Protein AF-A0A1E4IHH5-F1 (afdb_monomer)

Solvent-accessible surface area (backbone atoms only — not comparable to full-atom values): 18950 Å² total; per-residue (Å²): 140,85,86,65,84,40,67,29,47,71,56,69,64,49,59,85,92,64,90,77,89,79,63,45,37,35,35,41,29,73,60,53,73,78,42,69,63,60,71,74,66,74,51,97,53,49,28,43,25,36,72,50,89,48,73,66,53,45,53,50,50,52,55,44,38,75,74,70,48,48,57,23,42,49,64,49,95,93,45,60,70,53,69,78,42,44,86,80,35,70,27,36,30,39,46,64,89,54,80,86,73,97,57,92,30,41,40,32,32,36,67,64,62,77,74,67,55,76,82,54,66,91,80,43,32,33,34,68,60,79,80,72,92,63,76,70,76,81,73,54,67,68,57,58,47,51,28,51,53,41,34,31,42,27,75,75,53,53,56,68,56,50,43,49,51,37,66,77,39,58,74,43,30,66,51,43,33,36,37,32,57,23,75,57,36,65,54,97,60,82,58,92,41,40,58,54,33,36,63,74,51,34,60,72,48,30,17,52,44,39,35,41,40,28,47,21,45,80,75,44,46,74,69,26,36,50,43,28,32,50,12,40,17,33,11,45,21,37,26,50,58,39,49,76,82,46,58,69,67,62,12,49,53,33,19,53,45,24,44,49,62,38,45,37,69,71,65,74,39,60,52,72,60,48,31,66,71,53,64,52,56,69,71,52,43,38,25,66,64,67,38,98,41,76,62,20,49,50,51,52,49,50,48,23,43,55,69,46,36,48,71,57,45,51,55,48,21,72,75,66,79,43,57,60,68,59,53,53,52,42,42,49,56,17,39,60,50,17,51,45,39,47,79,39,47,111

Sequence (346 aa):
MDEDMLLTGLFSLVQDGLTGSLPLMVQISAEILFSDVLHEIRHPALVWRVNVDDTQQLARVLALQDEGMRFCPALNPGNAVVLDSLQAWQFLACRADCAAPPTGARLIVEGVAGTARQQWPAGTWFKSGALPDDTLPGRDAQDATMQVDLLAIALGHSVETLISFVRLNPKLGPRLLAIANSQAGGLSRPAESAAHALVMLGPQRAGRVAALLALAGTHPTETTRQHAVSALTRALFMGKITRLGAPAENAAAAFEIGLLSVAPHALNLPVDALTRRLGLPPAMARALSAEPSPEGAMLRLAHACETNNADALTVYANATDIPLHQISVAYLDALIAASALDAALI

Structure (mmCIF, N/CA/C/O backbone):
data_AF-A0A1E4IHH5-F1
#
_entry.id   AF-A0A1E4IHH5-F1
#
loop_
_atom_site.group_PDB
_atom_site.id
_atom_site.type_symbol
_atom_site.label_atom_id
_atom_site.label_alt_id
_atom_site.label_comp_id
_atom_site.label_asym_id
_atom_site.label_entity_id
_atom_site.label_seq_id
_atom_site.pdbx_PDB_ins_code
_atom_site.Cartn_x
_atom_site.Cartn_y
_atom_site.Cartn_z
_atom_site.occupancy
_atom_site.B_iso_or_equiv
_atom_site.auth_seq_id
_atom_site.auth_comp_id
_atom_site.auth_asym_id
_atom_site.auth_atom_id
_atom_site.pdbx_PDB_model_num
ATOM 1 N N . MET A 1 1 ? 3.828 -12.709 -29.693 1.00 26.05 1 MET A N 1
ATOM 2 C CA . MET A 1 1 ? 2.926 -11.649 -30.174 1.00 26.05 1 MET A CA 1
ATOM 3 C C . MET A 1 1 ? 1.848 -11.393 -29.123 1.00 26.05 1 MET A C 1
ATOM 5 O O . MET A 1 1 ? 0.740 -11.902 -29.268 1.00 26.05 1 MET A O 1
ATOM 9 N N . ASP A 1 2 ? 2.152 -10.692 -28.028 1.00 29.59 2 ASP A N 1
ATOM 10 C CA . ASP A 1 2 ? 3.446 -10.068 -27.665 1.00 29.59 2 ASP A CA 1
ATOM 11 C C . ASP A 1 2 ? 3.767 -10.177 -26.165 1.00 29.59 2 ASP A C 1
ATOM 13 O O . ASP A 1 2 ? 2.871 -10.346 -25.336 1.00 29.59 2 ASP A O 1
ATOM 17 N N . GLU A 1 3 ? 5.070 -10.079 -25.869 1.00 32.56 3 GLU A N 1
ATOM 18 C CA . GLU A 1 3 ? 5.737 -10.321 -24.584 1.00 32.56 3 GLU A CA 1
ATOM 19 C C . GLU A 1 3 ? 6.814 -9.219 -24.360 1.00 32.56 3 GLU A C 1
ATOM 21 O O . GLU A 1 3 ? 7.702 -9.073 -25.197 1.00 32.56 3 GLU A O 1
ATOM 26 N N . ASP A 1 4 ? 6.851 -8.438 -23.271 1.00 39.56 4 ASP A N 1
ATOM 27 C CA . ASP A 1 4 ? 6.142 -8.579 -21.996 1.00 39.56 4 ASP A CA 1
ATOM 28 C C . ASP A 1 4 ? 5.974 -7.245 -21.203 1.00 39.56 4 ASP A C 1
ATOM 30 O O . ASP A 1 4 ? 6.933 -6.479 -21.008 1.00 39.56 4 ASP A O 1
ATOM 34 N N . MET A 1 5 ? 4.771 -6.977 -20.660 1.00 35.81 5 MET A N 1
ATOM 35 C CA . MET A 1 5 ? 4.458 -5.732 -19.925 1.00 35.81 5 MET A CA 1
ATOM 36 C C . MET A 1 5 ? 4.872 -5.804 -18.447 1.00 35.81 5 MET A C 1
ATOM 38 O O . MET A 1 5 ? 4.116 -6.288 -17.602 1.00 35.81 5 MET A O 1
ATOM 42 N N . LEU A 1 6 ? 6.035 -5.233 -18.105 1.00 40.38 6 LEU A N 1
ATOM 43 C CA . LEU A 1 6 ? 6.593 -5.303 -16.749 1.00 40.38 6 LEU A CA 1
ATOM 44 C C . LEU A 1 6 ? 6.770 -3.928 -16.093 1.00 40.38 6 LEU A C 1
ATOM 46 O O . LEU A 1 6 ? 7.685 -3.184 -16.447 1.00 40.38 6 LEU A O 1
ATOM 50 N N . LEU A 1 7 ? 5.953 -3.629 -15.077 1.00 40.62 7 LEU A N 1
ATOM 51 C CA . LEU A 1 7 ? 6.248 -2.628 -14.041 1.00 40.62 7 LEU A CA 1
ATOM 52 C C . LEU A 1 7 ? 6.496 -3.374 -12.725 1.00 40.62 7 LEU A C 1
ATOM 54 O O . LEU A 1 7 ? 5.572 -3.652 -11.965 1.00 40.62 7 LEU A O 1
ATOM 58 N N . THR A 1 8 ? 7.759 -3.721 -12.480 1.00 43.50 8 THR A N 1
ATOM 59 C CA . THR A 1 8 ? 8.182 -4.514 -11.315 1.00 43.50 8 THR A CA 1
ATOM 60 C C . THR A 1 8 ? 8.270 -3.674 -10.035 1.00 43.50 8 THR A C 1
ATOM 62 O O . THR A 1 8 ? 8.490 -2.461 -10.070 1.00 43.50 8 THR A O 1
ATOM 65 N N . GLY A 1 9 ? 8.114 -4.342 -8.888 1.00 42.31 9 GLY A N 1
ATOM 66 C CA . GLY A 1 9 ? 7.995 -3.710 -7.574 1.00 42.31 9 GLY A CA 1
ATOM 67 C C . GLY A 1 9 ? 9.162 -2.815 -7.133 1.00 42.31 9 GLY A C 1
ATOM 68 O O . GLY A 1 9 ? 10.296 -2.922 -7.600 1.00 42.31 9 GLY A O 1
ATOM 69 N N . LEU A 1 10 ? 8.859 -1.944 -6.164 1.00 37.31 10 LEU A N 1
ATOM 70 C CA . LEU A 1 10 ? 9.852 -1.103 -5.501 1.00 37.31 10 LEU A CA 1
ATOM 71 C C . LEU A 1 10 ? 10.809 -1.910 -4.629 1.00 37.31 10 LEU A C 1
ATOM 73 O O . LEU A 1 10 ? 10.406 -2.804 -3.885 1.00 37.31 10 LEU A O 1
ATOM 77 N N . PHE A 1 11 ? 12.066 -1.478 -4.622 1.00 44.66 11 PHE A N 1
ATOM 78 C CA . PHE A 1 11 ? 13.059 -1.919 -3.651 1.00 44.66 11 PHE A CA 1
ATOM 79 C C . PHE A 1 11 ? 13.200 -0.884 -2.538 1.00 44.66 11 PHE A C 1
ATOM 81 O O . PHE A 1 11 ? 13.514 0.274 -2.815 1.00 44.66 11 PHE A O 1
ATOM 88 N N . SER A 1 12 ? 13.030 -1.312 -1.283 1.00 39.81 12 SER A N 1
ATOM 89 C CA . SER A 1 12 ? 13.571 -0.551 -0.156 1.00 39.81 12 SER A CA 1
ATOM 90 C C . SER A 1 12 ? 15.097 -0.644 -0.201 1.00 39.81 12 SER A C 1
ATOM 92 O O . SER A 1 12 ? 15.670 -1.735 -0.311 1.00 39.81 12 SER A O 1
ATOM 94 N N . LEU A 1 13 ? 15.752 0.512 -0.170 1.00 43.81 13 LEU A N 1
ATOM 95 C CA . LEU A 1 13 ? 17.203 0.634 -0.173 1.00 43.81 13 LEU A CA 1
ATOM 96 C C . LEU A 1 13 ? 17.667 0.978 1.236 1.00 43.81 13 LEU A C 1
ATOM 98 O O . LEU A 1 13 ? 17.149 1.901 1.847 1.00 43.81 13 LEU A O 1
ATOM 102 N N . VAL A 1 14 ? 18.690 0.300 1.742 1.00 48.00 14 VAL A N 1
ATOM 103 C CA . VAL A 1 14 ? 19.300 0.679 3.018 1.00 48.00 14 VAL A CA 1
ATOM 104 C C . VAL A 1 14 ? 20.523 1.551 2.744 1.00 48.00 14 VAL A C 1
ATOM 106 O O . VAL A 1 14 ? 21.407 1.185 1.964 1.00 48.00 14 VAL A O 1
ATOM 109 N N . GLN A 1 15 ? 20.559 2.717 3.389 1.00 52.50 15 GLN A N 1
ATOM 110 C CA . GLN A 1 15 ? 21.707 3.615 3.411 1.00 52.50 15 GLN A CA 1
ATOM 111 C C . GLN A 1 15 ? 22.520 3.358 4.684 1.00 52.50 15 GLN A C 1
ATOM 113 O O . GLN A 1 15 ? 22.031 3.582 5.791 1.00 52.50 15 GLN A O 1
ATOM 118 N N . ASP A 1 16 ? 23.772 2.923 4.541 1.00 42.31 16 ASP A N 1
ATOM 119 C CA . ASP A 1 16 ? 24.675 2.820 5.688 1.00 42.31 16 ASP A CA 1
ATOM 120 C C . ASP A 1 16 ? 25.068 4.243 6.154 1.00 42.31 16 ASP A C 1
ATOM 122 O O . ASP A 1 16 ? 25.744 4.992 5.447 1.00 42.31 16 ASP A O 1
ATOM 126 N N . GLY A 1 17 ? 24.635 4.621 7.362 1.00 39.62 17 GLY A N 1
ATOM 127 C CA . GLY A 1 17 ? 25.213 5.725 8.145 1.00 39.62 17 GLY A CA 1
ATOM 128 C C . GLY A 1 17 ? 24.800 7.169 7.816 1.00 39.62 17 GLY A C 1
ATOM 129 O O . GLY A 1 17 ? 25.420 8.085 8.352 1.00 39.62 17 GLY A O 1
ATOM 130 N N . LEU A 1 18 ? 23.786 7.416 6.979 1.00 33.66 18 LEU A N 1
ATOM 131 C CA . LEU A 1 18 ? 23.348 8.775 6.607 1.00 33.66 18 LEU A CA 1
ATOM 132 C C . LEU A 1 18 ? 21.822 8.875 6.439 1.00 33.66 18 LEU A C 1
ATOM 134 O O . LEU A 1 18 ? 21.165 7.899 6.090 1.00 33.66 18 LEU A O 1
ATOM 138 N N . THR A 1 19 ? 21.267 10.067 6.676 1.00 35.72 19 THR A N 1
ATOM 139 C CA . THR A 1 19 ? 19.826 10.360 6.624 1.00 35.72 19 THR A CA 1
ATOM 140 C C . THR A 1 19 ? 19.406 10.985 5.289 1.00 35.72 19 THR A C 1
ATOM 142 O O . THR A 1 19 ? 19.977 11.983 4.849 1.00 35.72 19 THR A O 1
ATOM 145 N N . GLY A 1 20 ? 18.361 10.446 4.656 1.00 47.19 20 GLY A N 1
ATOM 146 C CA . GLY A 1 20 ? 17.793 11.005 3.429 1.00 47.19 20 GLY A CA 1
ATOM 147 C C . GLY A 1 20 ? 16.505 10.307 2.991 1.00 47.19 20 GLY A C 1
ATOM 148 O O . GLY A 1 20 ? 16.247 9.171 3.374 1.00 47.19 20 GLY A O 1
ATOM 149 N N . SER A 1 21 ? 15.699 10.995 2.177 1.00 55.97 21 SER A N 1
ATOM 150 C CA . SER A 1 21 ? 14.563 10.377 1.481 1.00 55.97 21 SER A CA 1
ATOM 151 C C . SER A 1 21 ? 15.083 9.555 0.301 1.00 55.97 21 SER A C 1
ATOM 153 O O . SER A 1 21 ? 15.816 10.074 -0.548 1.00 55.97 21 SER A O 1
ATOM 155 N N . LEU A 1 22 ? 14.735 8.272 0.267 1.00 61.56 22 LEU A N 1
ATOM 156 C CA . LEU A 1 22 ? 15.184 7.336 -0.758 1.00 61.56 22 LEU A CA 1
ATOM 157 C C . LEU A 1 22 ? 14.302 7.457 -2.011 1.00 61.56 22 LEU A C 1
ATOM 159 O O . LEU A 1 22 ? 13.081 7.578 -1.892 1.00 61.56 22 LEU A O 1
ATOM 163 N N . PRO A 1 23 ? 14.880 7.426 -3.225 1.00 68.50 23 PRO A N 1
ATOM 164 C CA . PRO A 1 23 ? 14.090 7.393 -4.442 1.00 68.50 23 PRO A CA 1
ATOM 165 C C . PRO A 1 23 ? 13.415 6.034 -4.624 1.00 68.50 23 PRO A C 1
ATOM 167 O O . PRO A 1 23 ? 13.948 4.981 -4.276 1.00 68.50 23 PRO A O 1
ATOM 170 N N . LEU A 1 24 ? 12.253 6.079 -5.256 1.00 70.31 24 LEU A N 1
ATOM 171 C CA . LEU A 1 24 ? 11.406 4.936 -5.540 1.00 70.31 24 LEU A CA 1
ATOM 172 C C . LEU A 1 24 ? 11.897 4.258 -6.825 1.00 70.31 24 LEU A C 1
ATOM 174 O O . LEU A 1 24 ? 11.699 4.779 -7.922 1.00 70.31 24 LEU A O 1
ATOM 178 N N . MET A 1 25 ? 12.574 3.116 -6.689 1.00 71.38 25 MET A N 1
ATOM 179 C CA . MET A 1 25 ? 13.127 2.368 -7.822 1.00 71.38 25 MET A CA 1
ATOM 180 C C . MET A 1 25 ? 12.156 1.337 -8.390 1.00 71.38 25 MET A C 1
ATOM 182 O O . MET A 1 25 ? 12.056 0.238 -7.851 1.00 71.38 25 MET A O 1
ATOM 186 N N . VAL A 1 26 ? 11.486 1.686 -9.490 1.00 71.81 26 VAL A N 1
ATOM 187 C CA . VAL A 1 26 ? 10.589 0.798 -10.250 1.00 71.81 26 VAL A CA 1
ATOM 188 C C . VAL A 1 26 ? 11.365 0.242 -11.437 1.00 71.81 26 VAL A C 1
ATOM 190 O O . VAL A 1 26 ? 11.865 1.026 -12.244 1.00 71.81 26 VAL A O 1
ATOM 193 N N . GLN A 1 27 ? 11.490 -1.080 -11.557 1.00 75.19 27 GLN A N 1
ATOM 194 C CA . GLN A 1 27 ? 12.150 -1.700 -12.712 1.00 75.19 27 GLN A CA 1
ATOM 195 C C . GLN A 1 27 ? 11.128 -1.972 -13.830 1.00 75.19 27 GLN A C 1
ATOM 197 O O . GLN A 1 27 ? 10.022 -2.440 -13.564 1.00 75.19 27 GLN A O 1
ATOM 202 N N . ILE A 1 28 ? 11.496 -1.656 -15.072 1.00 72.25 28 ILE A N 1
ATOM 203 C CA . ILE A 1 28 ? 10.622 -1.686 -16.251 1.00 72.25 28 ILE A CA 1
ATOM 204 C C . ILE A 1 28 ? 11.149 -2.659 -17.316 1.00 72.25 28 ILE A C 1
ATOM 206 O O . ILE A 1 28 ? 12.362 -2.885 -17.393 1.00 72.25 28 ILE A O 1
ATOM 210 N N . SER A 1 29 ? 10.264 -3.227 -18.144 1.00 72.19 29 SER A N 1
ATOM 211 C CA . SER A 1 29 ? 10.677 -3.932 -19.370 1.00 72.19 29 SER A CA 1
ATOM 212 C C . SER A 1 29 ? 11.095 -2.960 -20.477 1.00 72.19 29 SER A C 1
ATOM 214 O O . SER A 1 29 ? 10.765 -1.769 -20.458 1.00 72.19 29 SER A O 1
ATOM 216 N N . ALA A 1 30 ? 11.815 -3.487 -21.472 1.00 72.56 30 ALA A N 1
ATOM 217 C CA . ALA A 1 30 ? 12.223 -2.733 -22.653 1.00 72.56 30 ALA A CA 1
ATOM 218 C C . ALA A 1 30 ? 11.022 -2.178 -23.442 1.00 72.56 30 ALA A C 1
ATOM 220 O O . ALA A 1 30 ? 11.131 -1.109 -24.025 1.00 72.56 30 ALA A O 1
ATOM 221 N N . GLU A 1 31 ? 9.860 -2.835 -23.423 1.00 67.19 31 GLU A N 1
ATOM 222 C CA . GLU A 1 31 ? 8.662 -2.342 -24.116 1.00 67.19 31 GLU A CA 1
ATOM 223 C C . GLU A 1 31 ? 8.113 -1.056 -23.489 1.00 67.19 31 GLU A C 1
ATOM 225 O O . GLU A 1 31 ? 7.812 -0.086 -24.187 1.00 67.19 31 GLU A O 1
ATOM 230 N N . ILE A 1 32 ? 8.050 -1.005 -22.154 1.00 72.00 32 ILE A N 1
ATOM 231 C CA . ILE A 1 32 ? 7.539 0.165 -21.432 1.00 72.00 32 ILE A CA 1
ATOM 232 C C . ILE A 1 32 ? 8.428 1.393 -21.659 1.00 72.00 32 ILE A C 1
ATOM 234 O O . ILE A 1 32 ? 7.907 2.504 -21.749 1.00 72.00 32 ILE A O 1
ATOM 238 N N . LEU A 1 33 ? 9.736 1.200 -21.863 1.00 77.69 33 LEU A N 1
ATOM 239 C CA . LEU A 1 33 ? 10.675 2.258 -22.252 1.00 77.69 33 LEU A CA 1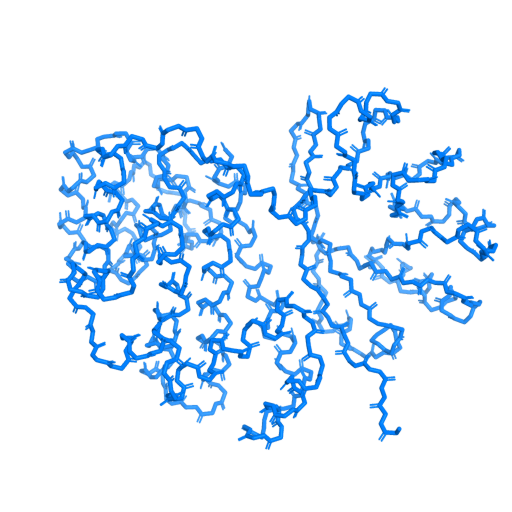
ATOM 240 C C . LEU A 1 33 ? 10.281 2.972 -23.566 1.00 77.69 33 LEU A C 1
ATOM 242 O O . LEU A 1 33 ? 10.547 4.169 -23.731 1.00 77.69 33 LEU A O 1
ATOM 246 N N . PHE A 1 34 ? 9.633 2.269 -24.498 1.00 80.31 34 PHE A N 1
ATOM 247 C CA . PHE A 1 34 ? 9.143 2.835 -25.761 1.00 80.31 34 PHE A CA 1
ATOM 248 C C . PHE A 1 34 ? 7.669 3.273 -25.712 1.00 80.31 34 PHE A C 1
ATOM 250 O O . PHE A 1 34 ? 7.214 3.929 -26.646 1.00 80.31 34 PHE A O 1
ATOM 257 N N . SER A 1 35 ? 6.946 2.980 -24.627 1.00 75.69 35 SER A N 1
ATOM 258 C CA . SER A 1 35 ? 5.546 3.378 -24.426 1.00 75.69 35 SER A CA 1
ATOM 259 C C . SER A 1 35 ? 5.381 4.809 -23.888 1.00 75.69 35 SER A C 1
ATOM 261 O O . SER A 1 35 ? 6.309 5.380 -23.310 1.00 75.69 35 SER A O 1
ATOM 263 N N . ASP A 1 36 ? 4.164 5.350 -23.996 1.00 74.31 36 ASP A N 1
ATOM 264 C CA . ASP A 1 36 ? 3.780 6.645 -23.408 1.00 74.31 36 ASP A CA 1
ATOM 265 C C . ASP A 1 36 ? 3.470 6.569 -21.894 1.00 74.31 36 ASP A C 1
ATOM 267 O O . ASP A 1 36 ? 3.305 7.598 -21.239 1.00 74.31 36 ASP A O 1
ATOM 271 N N . VAL A 1 37 ? 3.451 5.370 -21.289 1.00 71.12 37 VAL A N 1
ATOM 272 C CA . VAL A 1 37 ? 3.148 5.176 -19.852 1.00 71.12 37 VAL A CA 1
ATOM 273 C C . VAL A 1 37 ? 4.139 5.935 -18.956 1.00 71.12 37 VAL A C 1
ATOM 275 O O . VAL A 1 37 ? 3.770 6.449 -17.901 1.00 71.12 37 VAL A O 1
ATOM 278 N N . LEU A 1 38 ? 5.396 6.078 -19.388 1.00 73.69 38 LEU A N 1
ATOM 279 C CA . LEU A 1 38 ? 6.405 6.864 -18.668 1.00 73.69 38 LEU A CA 1
ATOM 280 C C . LEU A 1 38 ? 6.077 8.368 -18.629 1.00 73.69 38 LEU A C 1
ATOM 282 O O . LEU A 1 38 ? 6.478 9.063 -17.692 1.00 73.69 38 LEU A O 1
ATOM 286 N N . HIS A 1 39 ? 5.325 8.875 -19.611 1.00 79.50 39 HIS A N 1
ATOM 287 C CA . HIS A 1 39 ? 4.869 10.265 -19.656 1.00 79.50 39 HIS A CA 1
ATOM 288 C C . HIS A 1 39 ? 3.640 10.498 -18.775 1.00 79.50 39 HIS A C 1
ATOM 290 O O . HIS A 1 39 ? 3.520 11.585 -18.209 1.00 79.50 39 HIS A O 1
ATOM 296 N N . GLU A 1 40 ? 2.785 9.488 -18.599 1.00 73.88 40 GLU A N 1
ATOM 297 C CA . GLU A 1 40 ? 1.671 9.520 -17.642 1.00 73.88 40 GLU A CA 1
ATOM 298 C C . GLU A 1 40 ? 2.172 9.503 -16.186 1.00 73.88 40 GLU A C 1
ATOM 300 O O . GLU A 1 40 ? 1.692 10.270 -15.351 1.00 73.88 40 GLU A O 1
ATOM 305 N N . ILE A 1 41 ? 3.188 8.687 -15.876 1.00 68.50 41 ILE A N 1
ATOM 306 C CA . ILE A 1 41 ? 3.695 8.477 -14.506 1.00 68.50 41 ILE A CA 1
ATOM 307 C C . ILE A 1 41 ? 4.937 9.348 -14.221 1.00 68.50 41 ILE A C 1
ATOM 309 O O . ILE A 1 41 ? 5.994 8.886 -13.781 1.00 68.50 41 ILE A O 1
ATOM 313 N N . ARG A 1 42 ? 4.826 10.662 -14.450 1.00 71.56 42 ARG A N 1
ATOM 314 C CA . ARG A 1 42 ? 5.897 11.626 -14.131 1.00 71.56 42 ARG A CA 1
ATOM 315 C C . ARG A 1 42 ? 5.896 12.009 -12.651 1.00 71.56 42 ARG A C 1
ATOM 317 O O . ARG A 1 42 ? 5.240 12.968 -12.250 1.00 71.56 42 ARG A O 1
ATOM 324 N N . HIS A 1 43 ? 6.694 11.310 -11.840 1.00 69.69 43 HIS A N 1
ATOM 325 C CA . HIS A 1 43 ? 6.862 11.631 -10.418 1.00 69.69 43 HIS A CA 1
ATOM 326 C C . HIS A 1 43 ? 8.338 11.866 -10.022 1.00 69.69 43 HIS A C 1
ATOM 328 O O . HIS A 1 43 ? 9.178 10.994 -10.251 1.00 69.69 43 HIS A O 1
ATOM 334 N N . PRO A 1 44 ? 8.690 12.987 -9.352 1.00 71.62 44 PRO A N 1
ATOM 335 C CA . PRO A 1 44 ? 10.082 13.359 -9.055 1.00 71.62 44 PRO A CA 1
ATOM 336 C C . PRO A 1 44 ? 10.766 12.483 -7.993 1.00 71.62 44 PRO A C 1
ATOM 338 O O . PRO A 1 44 ? 11.961 12.645 -7.744 1.00 71.62 44 PRO A O 1
ATOM 341 N N . ALA A 1 45 ? 10.039 11.558 -7.355 1.00 70.56 45 ALA A N 1
ATOM 342 C CA . ALA A 1 45 ? 10.627 10.538 -6.486 1.00 70.56 45 ALA A CA 1
ATOM 343 C C . ALA A 1 45 ? 10.993 9.238 -7.227 1.00 70.56 45 ALA A C 1
ATOM 345 O O . ALA A 1 45 ? 11.800 8.480 -6.697 1.00 70.56 45 ALA A O 1
ATOM 346 N N . LEU A 1 46 ? 10.488 8.997 -8.444 1.00 75.50 46 LEU A N 1
ATOM 347 C CA . LEU A 1 46 ? 10.778 7.776 -9.205 1.00 75.50 46 LEU A CA 1
ATOM 348 C C . LEU A 1 46 ? 12.190 7.776 -9.802 1.00 75.50 46 LEU A C 1
ATOM 350 O O . LEU A 1 46 ? 12.722 8.817 -10.204 1.00 75.50 46 LEU A O 1
ATOM 354 N N . VAL A 1 47 ? 12.794 6.594 -9.853 1.00 81.75 47 VAL A N 1
ATOM 355 C CA . VAL A 1 47 ? 13.971 6.276 -10.664 1.00 81.75 47 VAL A CA 1
ATOM 356 C C . VAL A 1 47 ? 13.658 4.981 -11.404 1.00 81.75 47 VAL A C 1
ATOM 358 O O . VAL A 1 47 ? 13.476 3.934 -10.785 1.00 81.75 47 VAL A O 1
ATOM 361 N N . TRP A 1 48 ? 13.574 5.058 -12.726 1.00 82.25 48 TRP A N 1
ATOM 362 C CA . TRP A 1 48 ? 13.253 3.924 -13.579 1.00 82.25 48 TRP A CA 1
ATOM 363 C C . TRP A 1 48 ? 14.475 3.030 -13.742 1.00 82.25 48 TRP A C 1
ATOM 365 O O . TRP A 1 48 ? 15.523 3.453 -14.233 1.00 82.25 48 TRP A O 1
ATOM 375 N N . ARG A 1 49 ? 14.354 1.780 -13.321 1.00 80.00 49 ARG A N 1
ATOM 376 C CA . ARG A 1 49 ? 15.392 0.776 -13.504 1.00 80.00 49 ARG A CA 1
ATOM 377 C C . ARG A 1 49 ? 15.139 -0.010 -14.778 1.00 80.00 49 ARG A C 1
ATOM 379 O O . ARG A 1 49 ? 14.018 -0.430 -15.029 1.00 80.00 49 ARG A O 1
ATOM 386 N N . VAL A 1 50 ? 16.167 -0.199 -15.588 1.00 82.75 50 VAL A N 1
ATOM 387 C CA . VAL A 1 50 ? 16.017 -0.770 -16.929 1.00 82.75 50 VAL A CA 1
ATOM 388 C C . VAL A 1 50 ? 17.245 -1.604 -17.276 1.00 82.75 50 VAL A C 1
ATOM 390 O O . VAL A 1 50 ? 18.360 -1.284 -16.863 1.00 82.75 50 VAL A O 1
ATOM 393 N N . ASN A 1 51 ? 17.050 -2.689 -18.015 1.00 82.56 51 ASN A N 1
ATOM 394 C CA . ASN A 1 51 ? 18.161 -3.409 -18.627 1.00 82.56 51 ASN A CA 1
ATOM 395 C C . ASN A 1 51 ? 18.410 -2.735 -19.977 1.00 82.56 51 ASN A C 1
ATOM 397 O O . ASN A 1 51 ? 17.481 -2.637 -20.773 1.00 82.56 51 ASN A O 1
ATOM 401 N N . VAL A 1 52 ? 19.612 -2.192 -20.182 1.00 82.50 52 VAL A N 1
ATOM 402 C CA . VAL A 1 52 ? 19.988 -1.502 -21.425 1.00 82.50 52 VAL A CA 1
ATOM 403 C C . VAL A 1 52 ? 20.959 -2.404 -22.164 1.00 82.50 52 VAL A C 1
ATOM 405 O O . VAL A 1 52 ? 22.159 -2.388 -21.889 1.00 82.50 52 VAL A O 1
ATOM 408 N N . ASP A 1 53 ? 20.417 -3.219 -23.062 1.00 83.38 53 ASP A N 1
ATOM 409 C CA . ASP A 1 53 ? 21.184 -4.233 -23.781 1.00 83.38 53 ASP A CA 1
ATOM 410 C C . ASP A 1 53 ? 21.578 -3.807 -25.208 1.00 83.38 53 ASP A C 1
ATOM 412 O O . ASP A 1 53 ? 22.473 -4.411 -25.802 1.00 83.38 53 ASP A O 1
ATOM 416 N N . ASP A 1 54 ? 20.975 -2.745 -25.751 1.00 84.62 54 ASP A N 1
ATOM 417 C CA . ASP A 1 54 ? 21.266 -2.240 -27.096 1.00 84.62 54 ASP A CA 1
ATOM 418 C C . ASP A 1 54 ? 21.352 -0.698 -27.179 1.00 84.62 54 ASP A C 1
ATOM 420 O O . ASP A 1 54 ? 20.973 0.047 -26.268 1.00 84.62 54 ASP A O 1
ATOM 424 N N . THR A 1 55 ? 21.871 -0.202 -28.306 1.00 85.06 55 THR A N 1
ATOM 425 C CA . THR A 1 55 ? 22.067 1.235 -28.563 1.00 85.06 55 THR A CA 1
ATOM 426 C C . THR A 1 55 ? 20.751 2.005 -28.752 1.00 85.06 55 THR A C 1
ATOM 428 O O . THR A 1 55 ? 20.718 3.216 -28.533 1.00 85.06 55 THR A O 1
ATOM 431 N N . GLN A 1 56 ? 19.660 1.342 -29.148 1.00 87.19 56 GLN A N 1
ATOM 432 C CA . GLN A 1 56 ? 18.347 1.970 -29.338 1.00 87.19 56 GLN A CA 1
ATOM 433 C C . GLN A 1 56 ? 17.688 2.258 -27.982 1.00 87.19 56 GLN A C 1
ATOM 435 O O . GLN A 1 56 ? 17.172 3.356 -27.767 1.00 87.19 56 GLN A O 1
ATOM 440 N N . GLN A 1 57 ? 17.765 1.307 -27.051 1.00 85.50 57 GLN A N 1
ATOM 441 C CA . GLN A 1 57 ? 17.382 1.467 -25.651 1.00 85.50 57 GLN A CA 1
ATOM 442 C C . GLN A 1 57 ? 18.218 2.567 -24.994 1.00 85.50 57 GLN A C 1
ATOM 444 O O . GLN A 1 57 ? 17.648 3.461 -24.374 1.00 85.50 57 GLN A O 1
ATOM 449 N N . LEU A 1 58 ? 19.544 2.572 -25.195 1.00 86.31 58 LEU A N 1
ATOM 450 C CA . LEU A 1 58 ? 20.419 3.641 -24.699 1.00 86.31 58 LEU A CA 1
ATOM 451 C C . LEU A 1 58 ? 19.969 5.020 -25.208 1.00 86.31 58 LEU A C 1
ATOM 453 O O . LEU A 1 58 ? 19.753 5.926 -24.407 1.00 86.31 58 LEU A O 1
ATOM 457 N N . ALA A 1 59 ? 19.776 5.175 -26.521 1.00 86.38 59 ALA A N 1
ATOM 458 C CA . ALA A 1 59 ? 19.341 6.439 -27.116 1.00 86.38 59 ALA A CA 1
ATOM 459 C C . ALA A 1 59 ? 17.964 6.893 -26.595 1.00 86.38 59 ALA A C 1
ATOM 461 O O . ALA A 1 59 ? 17.770 8.078 -26.318 1.00 86.38 59 ALA A O 1
ATOM 462 N N . ARG A 1 60 ? 17.018 5.960 -26.410 1.00 88.25 60 ARG A N 1
ATOM 463 C CA . ARG A 1 60 ? 15.699 6.251 -25.833 1.00 88.25 60 ARG A CA 1
ATOM 464 C C . ARG A 1 60 ? 15.802 6.676 -24.370 1.00 88.25 60 ARG A C 1
ATOM 466 O O . ARG A 1 60 ? 15.181 7.668 -24.006 1.00 88.25 60 ARG A O 1
ATOM 473 N N . VAL A 1 61 ? 16.590 5.980 -23.548 1.00 87.31 61 VAL A N 1
ATOM 474 C CA . VAL A 1 61 ? 16.802 6.352 -22.140 1.00 87.31 61 VAL A CA 1
ATOM 475 C C . VAL A 1 61 ? 17.422 7.746 -22.031 1.00 87.31 61 VAL A C 1
ATOM 477 O O . VAL A 1 61 ? 16.909 8.562 -21.271 1.00 87.31 61 VAL A O 1
ATOM 480 N N . LEU A 1 62 ? 18.463 8.049 -22.816 1.00 87.00 62 LEU A N 1
ATOM 481 C CA . LEU A 1 62 ? 19.115 9.364 -22.807 1.00 87.00 62 LEU A CA 1
ATOM 482 C C . LEU A 1 62 ? 18.135 10.489 -23.184 1.00 87.00 62 LEU A C 1
ATOM 484 O O . LEU A 1 62 ? 18.040 11.477 -22.463 1.00 87.00 62 LEU A O 1
ATOM 488 N N . ALA A 1 63 ? 17.325 10.304 -24.233 1.00 88.06 63 ALA A N 1
ATOM 489 C CA . ALA A 1 63 ? 16.293 11.276 -24.605 1.00 88.06 63 ALA A CA 1
ATOM 490 C C . ALA A 1 63 ? 15.256 11.496 -23.483 1.00 88.06 63 ALA A C 1
ATOM 492 O O . ALA A 1 63 ? 14.866 12.626 -23.200 1.00 88.06 63 ALA A O 1
ATOM 493 N N . LEU A 1 64 ? 14.843 10.429 -22.789 1.00 87.06 64 LEU A N 1
ATOM 494 C CA . LEU A 1 64 ? 13.933 10.530 -21.643 1.00 87.06 64 LEU A CA 1
ATOM 495 C C . LEU A 1 64 ? 14.609 11.187 -20.418 1.00 87.06 64 LEU A C 1
ATOM 497 O O . LEU A 1 64 ? 13.929 11.845 -19.626 1.00 87.06 64 LEU A O 1
ATOM 501 N N . GLN A 1 65 ? 15.932 11.056 -20.259 1.00 86.62 65 GLN A N 1
ATOM 502 C CA . GLN A 1 65 ? 16.700 11.787 -19.244 1.00 86.62 65 GLN A CA 1
ATOM 503 C C . GLN A 1 65 ? 16.773 13.290 -19.536 1.00 86.62 65 GLN A C 1
ATOM 505 O O . GLN A 1 65 ? 16.622 14.082 -18.605 1.00 86.62 65 GLN A O 1
ATOM 510 N N . ASP A 1 66 ? 16.924 13.687 -20.802 1.00 85.75 66 ASP A N 1
ATOM 511 C CA . ASP A 1 66 ? 16.863 15.095 -21.221 1.00 85.75 66 ASP A CA 1
ATOM 512 C C . ASP A 1 66 ? 15.469 15.709 -20.964 1.00 85.75 66 ASP A C 1
ATOM 514 O O . ASP A 1 66 ? 15.354 16.883 -20.611 1.00 85.75 66 ASP A O 1
ATOM 518 N N . GLU A 1 67 ? 14.401 14.903 -21.031 1.00 86.44 67 GLU A N 1
ATOM 519 C CA . GLU A 1 67 ? 13.045 15.282 -20.597 1.00 86.44 67 GLU A CA 1
ATOM 520 C C . GLU A 1 67 ? 12.866 15.366 -19.060 1.00 86.44 67 GLU A C 1
ATOM 522 O O . GLU A 1 67 ? 11.772 15.681 -18.576 1.00 86.44 67 GLU A O 1
ATOM 527 N N . GLY A 1 68 ? 13.919 15.098 -18.279 1.00 82.81 68 GLY A N 1
ATOM 528 C CA . GLY A 1 68 ? 13.950 15.213 -16.818 1.00 82.81 68 GLY A CA 1
ATOM 529 C C . GLY A 1 68 ? 13.585 13.942 -16.044 1.00 82.81 68 GLY A C 1
ATOM 530 O O . GLY A 1 68 ? 13.478 13.990 -14.815 1.00 82.81 68 GLY A O 1
ATOM 531 N N . MET A 1 69 ? 13.395 12.799 -16.713 1.00 86.06 69 MET A N 1
ATOM 532 C CA . MET A 1 69 ? 13.215 11.513 -16.030 1.00 86.06 69 MET A CA 1
ATOM 533 C C . MET A 1 69 ? 14.556 10.957 -15.536 1.00 86.06 69 MET A C 1
ATOM 535 O O . MET A 1 69 ? 15.623 11.250 -16.067 1.00 86.06 69 MET A O 1
ATOM 539 N N . ARG A 1 70 ? 14.523 10.140 -14.481 1.00 86.31 70 ARG A N 1
ATOM 540 C CA . ARG A 1 70 ? 15.735 9.579 -13.871 1.00 86.31 70 ARG A CA 1
ATOM 541 C C . ARG A 1 70 ? 15.767 8.084 -14.102 1.00 86.31 70 ARG A C 1
ATOM 543 O O . ARG A 1 70 ? 14.809 7.399 -13.750 1.00 86.31 70 ARG A O 1
ATOM 550 N N . PHE A 1 71 ? 16.877 7.598 -14.640 1.00 85.81 71 PHE A N 1
ATOM 551 C CA . PHE A 1 71 ? 17.081 6.188 -14.940 1.00 85.81 71 PHE A CA 1
ATOM 552 C C . PHE A 1 71 ? 18.264 5.613 -14.167 1.00 85.81 71 PHE A C 1
ATOM 554 O O . PHE A 1 71 ? 19.178 6.330 -13.754 1.00 85.81 71 PHE A O 1
ATOM 561 N N . CYS A 1 72 ? 18.214 4.303 -13.965 1.00 85.12 72 CYS A N 1
ATOM 562 C CA . CYS A 1 72 ? 19.246 3.509 -13.325 1.00 85.12 72 CYS A CA 1
ATOM 563 C C . CYS A 1 72 ? 19.399 2.186 -14.093 1.00 85.12 72 CYS A C 1
ATOM 565 O O . CYS A 1 72 ? 18.649 1.239 -13.831 1.00 85.12 72 CYS A O 1
ATOM 567 N N . PRO A 1 73 ? 20.316 2.103 -15.070 1.00 86.50 73 PRO A N 1
ATOM 568 C CA . PRO A 1 73 ? 20.538 0.862 -15.790 1.00 86.50 73 PRO A CA 1
ATOM 569 C C . PRO A 1 73 ? 21.133 -0.208 -14.871 1.00 86.50 73 PRO A C 1
ATOM 571 O O . PRO A 1 73 ? 21.890 0.097 -13.943 1.00 86.50 73 PRO A O 1
ATOM 574 N N . ALA A 1 74 ? 20.815 -1.469 -15.152 1.00 81.94 74 ALA A N 1
ATOM 575 C CA . ALA A 1 74 ? 21.532 -2.605 -14.590 1.00 81.94 74 ALA A CA 1
ATOM 576 C C . ALA A 1 74 ? 22.864 -2.814 -15.327 1.00 81.94 74 ALA A C 1
ATOM 578 O O . ALA A 1 74 ? 22.902 -2.913 -16.552 1.00 81.94 74 ALA A O 1
ATOM 579 N N . LEU A 1 75 ? 23.963 -2.898 -14.577 1.00 79.44 75 LEU A N 1
ATOM 580 C CA . LEU A 1 75 ? 25.279 -3.219 -15.109 1.00 79.44 75 LEU A CA 1
ATOM 581 C C . LEU A 1 75 ? 25.334 -4.702 -15.490 1.00 79.44 75 LEU A C 1
ATOM 583 O O . LEU A 1 75 ? 25.270 -5.580 -14.629 1.00 79.44 75 LEU A O 1
ATOM 587 N N . ASN A 1 76 ? 25.478 -4.965 -16.785 1.00 77.81 76 ASN A N 1
ATOM 588 C CA . ASN A 1 76 ? 25.683 -6.293 -17.345 1.00 77.81 76 ASN A CA 1
ATOM 589 C C . ASN A 1 76 ? 27.165 -6.430 -17.753 1.00 77.81 76 ASN A C 1
ATOM 591 O O . ASN A 1 76 ? 27.563 -5.818 -18.743 1.00 77.81 76 ASN A O 1
ATOM 595 N N . PRO A 1 77 ? 28.003 -7.214 -17.042 1.00 69.25 77 PRO A N 1
ATOM 596 C CA . PRO A 1 77 ? 29.423 -7.367 -17.382 1.00 69.25 77 PRO A CA 1
ATOM 597 C C . PRO A 1 77 ? 29.684 -7.944 -18.780 1.00 69.25 77 PRO A C 1
ATOM 599 O O . PRO A 1 77 ? 30.782 -7.789 -19.307 1.00 69.25 77 PRO A O 1
ATOM 602 N N . GLY A 1 78 ? 28.694 -8.619 -19.377 1.00 69.94 78 GLY A N 1
ATOM 603 C CA . GLY A 1 78 ? 28.759 -9.128 -20.746 1.00 69.94 78 GLY A CA 1
ATOM 604 C C . GLY A 1 78 ? 28.392 -8.103 -21.822 1.00 69.94 78 GLY A C 1
ATOM 605 O O . GLY A 1 78 ? 28.451 -8.446 -23.000 1.00 69.94 78 GLY A O 1
ATOM 606 N N . ASN A 1 79 ? 28.002 -6.875 -21.452 1.00 76.31 79 ASN A N 1
ATOM 607 C CA . ASN A 1 79 ? 27.519 -5.863 -22.387 1.00 76.31 79 ASN A CA 1
ATOM 608 C C . ASN A 1 79 ? 28.212 -4.503 -22.188 1.00 76.31 79 ASN A C 1
ATOM 610 O O . ASN A 1 79 ? 28.097 -3.861 -21.143 1.00 76.31 79 ASN A O 1
ATOM 614 N N . ALA A 1 80 ? 28.913 -4.042 -23.226 1.00 77.81 80 ALA A N 1
ATOM 615 C CA . ALA A 1 80 ? 29.667 -2.793 -23.191 1.00 77.81 80 ALA A CA 1
ATOM 616 C C . ALA A 1 80 ? 28.782 -1.531 -23.197 1.00 77.81 80 ALA A C 1
ATOM 618 O O . ALA A 1 80 ? 29.228 -0.497 -22.718 1.00 77.81 80 ALA A O 1
ATOM 619 N N . VAL A 1 81 ? 27.519 -1.596 -23.645 1.00 80.56 81 VAL A N 1
ATOM 620 C CA . VAL A 1 81 ? 26.655 -0.410 -23.851 1.00 80.56 81 VAL A CA 1
ATOM 621 C C . VAL A 1 81 ? 26.549 0.479 -22.598 1.00 80.56 81 VAL A C 1
ATOM 623 O O . VAL A 1 81 ? 26.665 1.705 -22.686 1.00 80.56 81 VAL A O 1
ATOM 626 N N . VAL A 1 82 ? 26.383 -0.119 -21.413 1.00 78.88 82 VAL A N 1
ATOM 627 C CA . VAL A 1 82 ? 26.326 0.618 -20.134 1.00 78.88 82 VAL A CA 1
ATOM 628 C C . VAL A 1 82 ? 27.723 1.029 -19.646 1.00 78.88 82 VAL A C 1
ATOM 630 O O . VAL A 1 82 ? 27.863 2.105 -19.062 1.00 78.88 82 VAL A O 1
ATOM 633 N N . LEU A 1 83 ? 28.751 0.210 -19.910 1.00 77.38 83 LEU A N 1
ATOM 634 C CA . LEU A 1 83 ? 30.151 0.431 -19.509 1.00 77.38 83 LEU A CA 1
ATOM 635 C C . LEU A 1 83 ? 30.830 1.569 -20.294 1.00 77.38 83 LEU A C 1
ATOM 637 O O . LEU A 1 83 ? 31.594 2.345 -19.722 1.00 77.38 83 LEU A O 1
ATOM 641 N N . ASP A 1 84 ? 30.505 1.721 -21.573 1.00 79.88 84 ASP A N 1
ATOM 642 C CA . ASP A 1 84 ? 30.989 2.817 -22.417 1.00 79.88 84 ASP A CA 1
ATOM 643 C C . ASP A 1 84 ? 30.269 4.140 -22.083 1.00 79.88 84 ASP A C 1
ATOM 645 O O . ASP A 1 84 ? 30.797 5.229 -22.306 1.00 79.88 84 ASP A O 1
ATOM 649 N N . SER A 1 85 ? 29.078 4.050 -21.477 1.00 80.00 85 SER A N 1
ATOM 650 C CA . SER A 1 85 ? 28.192 5.182 -21.164 1.00 80.00 85 SER A CA 1
ATOM 651 C C . SER A 1 85 ? 28.240 5.633 -19.695 1.00 80.00 85 SER A C 1
ATOM 653 O O . SER A 1 85 ? 27.403 6.430 -19.272 1.00 80.00 85 SER A O 1
ATOM 655 N N . LEU A 1 86 ? 29.198 5.152 -18.888 1.00 77.94 86 LEU A N 1
ATOM 656 C CA . LEU A 1 86 ? 29.196 5.300 -17.417 1.00 77.94 86 LEU A CA 1
ATOM 657 C C . LEU A 1 86 ? 29.088 6.741 -16.884 1.00 77.94 86 LEU A C 1
ATOM 659 O O . LEU A 1 86 ? 28.626 6.939 -15.762 1.00 77.94 86 LEU A O 1
ATOM 663 N N . GLN A 1 87 ? 29.501 7.744 -17.664 1.00 79.75 87 GLN A N 1
ATOM 664 C CA . GLN A 1 87 ? 29.435 9.158 -17.271 1.00 79.75 87 GLN A CA 1
ATOM 665 C C . GLN A 1 87 ? 28.039 9.790 -17.438 1.00 79.75 87 GLN A C 1
ATOM 667 O O . GLN A 1 87 ? 27.784 10.836 -16.847 1.00 79.75 87 GLN A O 1
ATO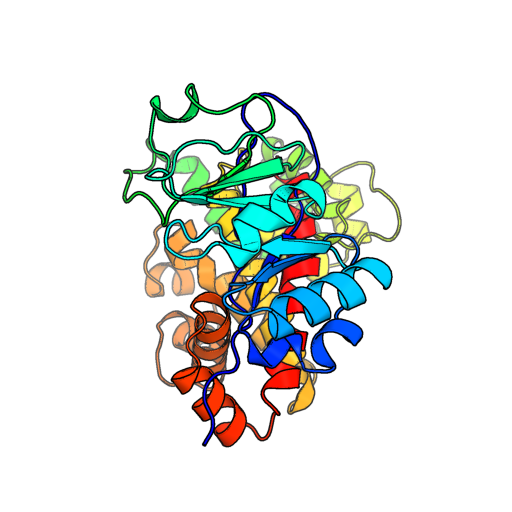M 672 N N . ALA A 1 88 ? 27.130 9.170 -18.201 1.00 79.81 88 ALA A N 1
ATOM 673 C CA . ALA A 1 88 ? 25.768 9.674 -18.416 1.00 79.81 88 ALA A CA 1
ATOM 674 C C . ALA A 1 88 ? 24.796 9.338 -17.263 1.00 79.81 88 ALA A C 1
ATOM 676 O O . ALA A 1 88 ? 23.690 9.879 -17.180 1.00 79.81 88 ALA A O 1
ATOM 677 N N . TRP A 1 89 ? 25.192 8.437 -16.360 1.00 82.44 89 TRP A N 1
ATOM 678 C CA . TRP A 1 89 ? 24.306 7.869 -15.348 1.00 82.44 89 TRP A CA 1
ATOM 679 C C . TRP A 1 89 ? 24.425 8.572 -13.994 1.00 82.44 89 TRP A C 1
ATOM 681 O O . TRP A 1 89 ? 25.501 8.670 -13.411 1.00 82.44 89 TRP A O 1
ATOM 691 N N . GLN A 1 90 ? 23.288 9.003 -13.442 1.00 81.06 90 GLN A N 1
ATOM 692 C CA . GLN A 1 90 ? 23.208 9.486 -12.054 1.00 81.06 90 GLN A CA 1
ATOM 693 C C . GLN A 1 90 ? 23.147 8.327 -11.046 1.00 81.06 90 GLN A C 1
ATOM 695 O O . GLN A 1 90 ? 23.620 8.451 -9.916 1.00 81.06 90 GLN A O 1
ATOM 700 N N . PHE A 1 91 ? 22.579 7.195 -11.465 1.00 82.56 91 PHE A N 1
ATOM 701 C CA . PHE A 1 91 ? 22.372 5.985 -10.674 1.00 82.56 91 PHE A CA 1
ATOM 702 C C . PHE A 1 91 ? 22.779 4.772 -11.508 1.00 82.56 91 PHE A C 1
ATOM 704 O O . PHE A 1 91 ? 22.482 4.734 -12.698 1.00 82.56 91 PHE A O 1
ATOM 711 N N . LEU A 1 92 ? 23.398 3.764 -10.899 1.00 82.69 92 LEU A N 1
ATOM 712 C CA . LEU A 1 92 ? 23.836 2.552 -11.598 1.00 82.69 92 LEU A CA 1
ATOM 713 C C . LEU A 1 92 ? 23.591 1.328 -10.713 1.00 82.69 92 LEU A C 1
ATOM 715 O O . LEU A 1 92 ? 24.128 1.247 -9.608 1.00 82.69 92 LEU A O 1
ATOM 719 N N . ALA A 1 93 ? 22.771 0.390 -11.183 1.00 80.81 93 ALA A N 1
ATOM 720 C CA . ALA A 1 93 ? 22.483 -0.838 -10.456 1.00 80.81 93 ALA A CA 1
ATOM 721 C C . ALA A 1 93 ? 23.556 -1.887 -10.761 1.00 80.81 93 ALA A C 1
ATOM 723 O O . ALA A 1 93 ? 23.962 -2.074 -11.903 1.00 80.81 93 ALA A O 1
ATOM 724 N N . CYS A 1 94 ? 24.018 -2.574 -9.728 1.00 77.12 94 CYS A N 1
ATOM 725 C CA . CYS A 1 94 ? 25.127 -3.510 -9.760 1.00 77.12 94 CYS A CA 1
ATOM 726 C C . CYS A 1 94 ? 24.769 -4.739 -8.914 1.00 77.12 94 CYS A C 1
ATOM 728 O O . CYS A 1 94 ? 23.947 -4.668 -7.998 1.00 77.12 94 CYS A O 1
ATOM 730 N N . ARG A 1 95 ? 25.378 -5.884 -9.196 1.00 73.50 95 ARG A N 1
ATOM 731 C CA . ARG A 1 95 ? 25.224 -7.096 -8.382 1.00 73.50 95 ARG A CA 1
ATOM 732 C C . ARG A 1 95 ? 26.431 -7.254 -7.458 1.00 73.50 95 ARG A C 1
ATOM 734 O O . ARG A 1 95 ? 27.517 -6.781 -7.775 1.00 73.50 95 ARG A O 1
ATOM 741 N N . ALA A 1 96 ? 26.260 -7.941 -6.328 1.00 68.75 96 ALA A N 1
ATOM 742 C CA . ALA A 1 96 ? 27.343 -8.196 -5.369 1.00 68.75 96 ALA A CA 1
ATOM 743 C C . ALA A 1 96 ? 28.542 -8.982 -5.947 1.00 68.75 96 ALA A C 1
ATOM 745 O O . ALA A 1 96 ? 29.617 -8.969 -5.355 1.00 68.75 96 ALA A O 1
ATOM 746 N N . ASP A 1 97 ? 28.347 -9.668 -7.077 1.00 65.38 97 ASP A N 1
ATOM 747 C CA . ASP A 1 97 ? 29.359 -10.422 -7.830 1.00 65.38 97 ASP A CA 1
ATOM 748 C C . ASP A 1 97 ? 30.201 -9.542 -8.785 1.00 65.38 97 ASP A C 1
ATOM 750 O O . ASP A 1 97 ? 31.238 -9.982 -9.281 1.00 65.38 97 ASP A O 1
ATOM 754 N N . CYS A 1 98 ? 29.793 -8.292 -9.019 1.00 64.44 98 CYS A N 1
ATOM 755 C CA . CYS A 1 98 ? 30.450 -7.360 -9.928 1.00 64.44 98 CYS A CA 1
ATOM 756 C C . CYS A 1 98 ? 31.446 -6.452 -9.187 1.00 64.44 98 CYS A C 1
ATOM 758 O O . CYS A 1 98 ? 31.154 -5.927 -8.113 1.00 64.44 98 CYS A O 1
ATOM 760 N N . ALA A 1 99 ? 32.612 -6.201 -9.789 1.00 66.25 99 ALA A N 1
ATOM 761 C CA . ALA A 1 99 ? 33.559 -5.214 -9.272 1.00 66.25 99 ALA A CA 1
ATOM 762 C C . ALA A 1 99 ? 32.969 -3.795 -9.360 1.00 66.25 99 ALA A C 1
ATOM 764 O O . ALA A 1 99 ? 32.352 -3.445 -10.365 1.00 66.25 99 ALA A O 1
ATOM 765 N N . ALA A 1 100 ? 33.186 -2.968 -8.331 1.00 65.50 100 ALA A N 1
ATOM 766 C CA . ALA A 1 100 ? 32.712 -1.586 -8.313 1.00 65.50 100 ALA A CA 1
ATOM 767 C C . ALA A 1 100 ? 33.350 -0.778 -9.467 1.00 65.50 100 ALA A C 1
ATOM 769 O O . ALA A 1 100 ? 34.570 -0.584 -9.461 1.00 65.50 100 ALA A O 1
ATOM 770 N N . PRO A 1 101 ? 32.571 -0.309 -10.461 1.00 68.44 101 PRO A N 1
ATOM 771 C CA . PRO A 1 101 ? 33.127 0.429 -11.587 1.00 68.44 101 PRO A CA 1
ATOM 772 C C . PRO A 1 101 ? 33.559 1.841 -11.146 1.00 68.44 101 PRO A C 1
ATOM 774 O O . PRO A 1 101 ? 32.929 2.432 -10.263 1.00 68.44 101 PRO A O 1
ATOM 777 N N . PRO A 1 102 ? 34.606 2.426 -11.755 1.00 66.00 102 PRO A N 1
ATOM 778 C CA . PRO A 1 102 ? 35.040 3.787 -11.450 1.00 66.00 102 PRO A CA 1
ATOM 779 C C . PRO A 1 102 ? 34.054 4.807 -12.044 1.00 66.00 102 PRO A C 1
ATOM 781 O O . PRO A 1 102 ? 34.200 5.243 -13.184 1.00 66.00 102 PRO A O 1
ATOM 784 N N . THR A 1 103 ? 33.032 5.185 -11.272 1.00 68.19 103 THR A N 1
ATOM 785 C CA . THR A 1 103 ? 31.942 6.068 -11.722 1.00 68.19 103 THR A CA 1
ATOM 786 C C . THR A 1 103 ? 31.663 7.205 -10.747 1.00 68.19 103 THR A C 1
ATOM 788 O O . THR A 1 103 ? 31.766 7.021 -9.538 1.00 68.19 103 THR A O 1
ATOM 791 N N . GLY A 1 104 ? 31.189 8.344 -11.262 1.00 68.62 104 GLY A N 1
ATOM 792 C CA . GLY A 1 104 ? 30.532 9.378 -10.447 1.00 68.62 104 GLY A CA 1
ATOM 793 C C . GLY A 1 104 ? 29.065 9.068 -10.103 1.00 68.62 104 GLY A C 1
ATOM 794 O O . GLY A 1 104 ? 28.457 9.793 -9.318 1.00 68.62 104 GLY A O 1
ATOM 795 N N . ALA A 1 105 ? 28.496 8.009 -10.690 1.00 76.88 105 ALA A N 1
ATOM 796 C CA . ALA A 1 105 ? 27.131 7.554 -10.452 1.00 76.88 105 ALA A CA 1
ATOM 797 C C . ALA A 1 105 ? 26.952 7.005 -9.028 1.00 76.88 105 ALA A C 1
ATOM 799 O O . ALA A 1 105 ? 27.862 6.397 -8.458 1.00 76.88 105 ALA A O 1
ATOM 800 N N . ARG A 1 106 ? 25.747 7.139 -8.463 1.00 78.19 106 ARG A N 1
ATOM 801 C CA . ARG A 1 106 ? 25.403 6.463 -7.208 1.00 78.19 106 ARG A CA 1
ATOM 802 C C . ARG A 1 106 ? 25.127 4.984 -7.470 1.00 78.19 106 ARG A C 1
ATOM 804 O O . ARG A 1 106 ? 24.142 4.637 -8.123 1.00 78.19 106 ARG A O 1
ATOM 811 N N . LEU A 1 107 ? 25.998 4.130 -6.941 1.00 75.62 107 LEU A N 1
ATOM 812 C CA . LEU A 1 107 ? 25.888 2.679 -7.056 1.00 75.62 107 LEU A CA 1
ATOM 813 C C . LEU A 1 107 ? 24.739 2.144 -6.190 1.00 75.62 107 LEU A C 1
ATOM 815 O O . LEU A 1 107 ? 24.584 2.546 -5.034 1.00 75.62 107 LEU A O 1
ATOM 819 N N . ILE A 1 108 ? 23.960 1.216 -6.745 1.00 74.44 108 ILE A N 1
ATOM 820 C CA . ILE A 1 108 ? 22.936 0.436 -6.040 1.00 74.44 108 ILE A CA 1
ATOM 821 C C . ILE A 1 108 ? 23.292 -1.035 -6.165 1.00 74.44 108 ILE A C 1
ATOM 823 O O . ILE A 1 108 ? 23.289 -1.557 -7.273 1.00 74.44 108 ILE A O 1
ATOM 827 N N . VAL A 1 109 ? 23.591 -1.711 -5.059 1.00 71.06 109 VAL A N 1
ATOM 828 C CA . VAL A 1 109 ? 24.091 -3.090 -5.097 1.00 71.06 109 VAL A CA 1
ATOM 829 C C . VAL A 1 109 ? 23.051 -4.071 -4.579 1.00 71.06 109 VAL A C 1
ATOM 831 O O . VAL A 1 109 ? 22.506 -3.909 -3.484 1.00 71.06 109 VAL A O 1
ATOM 834 N N . GLU A 1 110 ? 22.789 -5.111 -5.365 1.00 69.56 110 GLU A N 1
ATOM 835 C CA . GLU A 1 110 ? 21.888 -6.203 -5.006 1.00 69.56 110 GLU A CA 1
ATOM 836 C C . GLU A 1 110 ? 22.627 -7.394 -4.389 1.00 69.56 110 GLU A C 1
ATOM 838 O O . GLU A 1 110 ? 23.683 -7.797 -4.879 1.00 69.56 110 GLU A O 1
ATOM 843 N N . GLY A 1 111 ? 22.033 -8.014 -3.364 1.00 61.50 111 GLY A N 1
ATOM 844 C CA . GLY A 1 111 ? 22.496 -9.302 -2.827 1.00 61.50 111 GLY A CA 1
ATOM 845 C C . GLY A 1 111 ? 23.692 -9.229 -1.871 1.00 61.50 111 GLY A C 1
ATOM 846 O O . GLY A 1 111 ? 24.31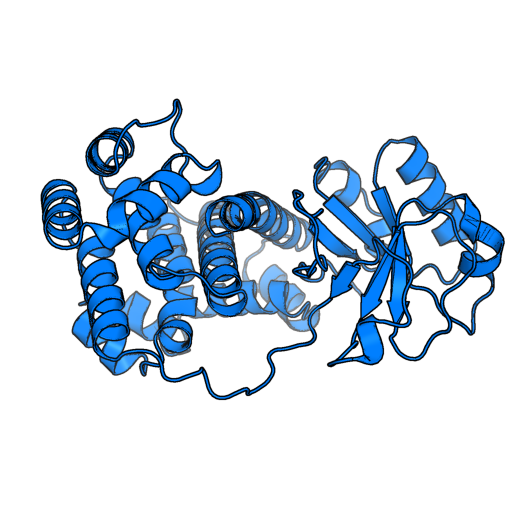8 -10.252 -1.605 1.00 61.50 111 GLY A O 1
ATOM 847 N N . VAL A 1 112 ? 24.026 -8.048 -1.339 1.00 59.56 112 VAL A N 1
ATOM 848 C CA . VAL A 1 112 ? 25.158 -7.877 -0.410 1.00 59.56 112 VAL A CA 1
ATOM 849 C C . VAL A 1 112 ? 24.752 -8.211 1.030 1.00 59.56 112 VAL A C 1
ATOM 851 O O . VAL A 1 112 ? 24.099 -7.413 1.711 1.00 59.56 112 VAL A O 1
ATOM 854 N N . ALA A 1 113 ? 25.189 -9.373 1.514 1.00 57.38 113 ALA A N 1
ATOM 855 C CA . ALA A 1 113 ? 25.012 -9.806 2.899 1.00 57.38 113 ALA A CA 1
ATOM 856 C C . ALA A 1 113 ? 26.228 -9.464 3.788 1.00 57.38 113 ALA A C 1
ATOM 858 O O . ALA A 1 113 ? 27.381 -9.563 3.366 1.00 57.38 113 ALA A O 1
ATOM 859 N N . GLY A 1 114 ? 25.968 -9.113 5.052 1.00 59.81 114 GLY A N 1
ATOM 860 C CA . GLY A 1 114 ? 26.991 -8.989 6.097 1.00 59.81 114 GLY A CA 1
ATOM 861 C C . GLY A 1 114 ? 28.095 -7.958 5.821 1.00 59.81 114 GLY A C 1
ATOM 862 O O . GLY A 1 114 ? 27.848 -6.852 5.342 1.00 59.81 114 GLY A O 1
ATOM 863 N N . THR A 1 115 ? 29.338 -8.322 6.151 1.00 51.81 115 THR A N 1
ATOM 864 C CA . THR A 1 115 ? 30.524 -7.448 6.061 1.00 51.81 115 THR A CA 1
ATOM 865 C C . THR A 1 115 ? 30.912 -7.066 4.631 1.00 51.81 115 THR A C 1
ATOM 867 O O . THR A 1 115 ? 31.636 -6.090 4.445 1.00 51.81 115 THR A O 1
ATOM 870 N N . ALA A 1 116 ? 30.373 -7.747 3.614 1.00 58.78 116 ALA A N 1
ATOM 871 C CA . ALA A 1 116 ? 30.603 -7.452 2.198 1.00 58.78 116 ALA A CA 1
ATOM 872 C C . ALA A 1 116 ? 30.066 -6.075 1.742 1.00 58.78 116 ALA A C 1
ATOM 874 O O . ALA A 1 116 ? 30.255 -5.701 0.586 1.00 58.78 116 ALA A O 1
ATOM 875 N N . ARG A 1 117 ? 29.427 -5.293 2.624 1.00 63.16 117 ARG A N 1
ATOM 876 C CA . ARG A 1 117 ? 29.117 -3.870 2.390 1.00 63.16 117 ARG A CA 1
ATOM 877 C C . ARG A 1 117 ? 30.346 -2.965 2.500 1.00 63.16 117 ARG A C 1
ATOM 879 O O . ARG A 1 117 ? 30.455 -2.003 1.750 1.00 63.16 117 ARG A O 1
ATOM 886 N N . GLN A 1 118 ? 31.306 -3.306 3.365 1.00 62.59 118 GLN A N 1
ATOM 887 C CA . GLN A 1 118 ? 32.476 -2.466 3.674 1.00 62.59 118 GLN A CA 1
ATOM 888 C C . GLN A 1 118 ? 33.471 -2.316 2.508 1.00 62.59 118 GLN A C 1
ATOM 890 O O . GLN A 1 118 ? 34.327 -1.438 2.550 1.00 62.59 118 GLN A O 1
ATOM 895 N N . GLN A 1 119 ? 33.366 -3.155 1.473 1.00 69.00 119 GLN A N 1
ATOM 896 C CA . GLN A 1 119 ? 34.192 -3.074 0.261 1.00 69.00 119 GLN A CA 1
ATOM 897 C C . GLN A 1 119 ? 33.682 -2.045 -0.769 1.00 69.00 119 GLN A C 1
ATOM 899 O O . GLN A 1 119 ? 34.377 -1.774 -1.746 1.00 69.00 119 GLN A O 1
ATOM 904 N N . TRP A 1 120 ? 32.470 -1.504 -0.594 1.00 69.00 120 TRP A N 1
ATOM 905 C CA . TRP A 1 120 ? 31.850 -0.586 -1.554 1.00 69.00 120 TRP A CA 1
ATOM 906 C C . TRP A 1 120 ? 32.110 0.890 -1.204 1.00 69.00 120 TRP A C 1
ATOM 908 O O . TRP A 1 120 ? 32.263 1.224 -0.027 1.00 69.00 120 TRP A O 1
ATOM 918 N N . PRO A 1 121 ? 32.136 1.804 -2.197 1.00 69.00 121 PRO A N 1
ATOM 919 C CA . PRO A 1 121 ? 32.341 3.23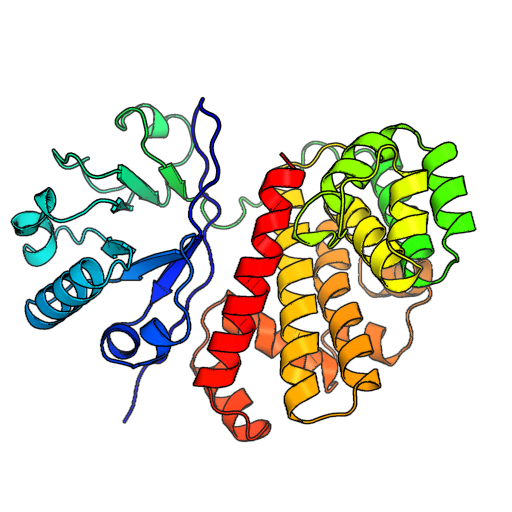1 -1.955 1.00 69.00 121 PRO A CA 1
ATOM 920 C C . PRO A 1 121 ? 31.290 3.847 -1.020 1.00 69.00 121 PRO A C 1
ATOM 922 O O . PRO A 1 121 ? 30.110 3.486 -1.055 1.00 69.00 121 PRO A O 1
ATOM 925 N N . ALA A 1 122 ? 31.700 4.841 -0.231 1.00 63.34 122 ALA A N 1
ATOM 926 C CA . ALA A 1 122 ? 30.794 5.607 0.622 1.00 63.34 122 ALA A CA 1
ATOM 927 C C . ALA A 1 122 ? 29.673 6.266 -0.207 1.00 63.34 122 ALA A C 1
ATOM 929 O O . ALA A 1 122 ? 29.931 6.884 -1.239 1.00 63.34 122 ALA A O 1
ATOM 930 N N . GLY A 1 123 ? 28.425 6.139 0.253 1.00 63.72 123 GLY A N 1
ATOM 931 C CA . GLY A 1 123 ? 27.239 6.612 -0.473 1.00 63.72 123 GLY A CA 1
ATOM 932 C C . GLY A 1 123 ? 26.613 5.594 -1.436 1.00 63.72 123 GLY A C 1
ATOM 933 O O . GLY A 1 123 ? 25.624 5.929 -2.088 1.00 63.72 123 GLY A O 1
ATOM 934 N N . THR A 1 124 ? 27.142 4.368 -1.504 1.00 66.75 124 THR A N 1
ATOM 935 C CA . THR A 1 124 ? 26.479 3.220 -2.144 1.00 66.75 124 THR A CA 1
ATOM 936 C C . THR A 1 124 ? 25.173 2.879 -1.418 1.00 66.75 124 THR A C 1
ATOM 938 O O . THR A 1 124 ? 25.112 2.905 -0.188 1.00 66.75 124 THR A O 1
ATOM 941 N N . TRP A 1 125 ? 24.129 2.542 -2.173 1.00 70.06 125 TRP A N 1
ATOM 942 C CA . TRP A 1 125 ? 22.871 2.017 -1.640 1.00 70.06 125 TRP A CA 1
ATOM 943 C C . TRP A 1 125 ? 22.817 0.498 -1.773 1.00 70.06 125 TRP A C 1
ATOM 945 O O . TRP A 1 125 ? 23.234 -0.056 -2.787 1.00 70.06 125 TRP A O 1
ATOM 955 N N . PHE A 1 126 ? 22.255 -0.183 -0.776 1.00 65.62 126 PHE A N 1
ATOM 956 C CA . PHE A 1 126 ? 22.097 -1.635 -0.807 1.00 65.62 126 PHE A CA 1
ATOM 957 C C . PHE A 1 126 ? 20.621 -2.001 -0.909 1.00 65.62 126 PHE A C 1
ATOM 959 O O . PHE A 1 126 ? 19.823 -1.627 -0.050 1.00 65.62 126 PHE A O 1
ATOM 966 N N . LYS A 1 127 ? 20.256 -2.771 -1.936 1.00 59.66 127 LYS A N 1
ATOM 967 C CA . LYS A 1 127 ? 18.959 -3.449 -1.981 1.00 59.66 127 LYS A CA 1
ATOM 968 C C . LYS A 1 127 ? 19.018 -4.619 -1.007 1.00 59.66 127 LYS A C 1
ATOM 970 O O . LYS A 1 127 ? 19.804 -5.550 -1.210 1.00 59.66 127 LYS A O 1
ATOM 975 N N . SER A 1 128 ? 18.173 -4.591 0.022 1.00 54.09 128 SER A N 1
ATOM 976 C CA . SER A 1 128 ? 17.913 -5.793 0.817 1.00 54.09 128 SER A CA 1
ATOM 977 C C . SER A 1 128 ? 17.387 -6.887 -0.111 1.00 54.09 128 SER A C 1
ATOM 979 O O . SER A 1 128 ? 16.482 -6.652 -0.914 1.00 54.09 128 SER A O 1
ATOM 981 N N . GLY A 1 129 ? 17.990 -8.075 -0.032 1.00 39.56 129 GLY A N 1
ATOM 982 C CA . GLY A 1 129 ? 17.458 -9.258 -0.703 1.00 39.56 129 GLY A CA 1
ATOM 983 C C . GLY A 1 129 ? 16.064 -9.612 -0.180 1.00 39.56 129 GLY A C 1
ATOM 984 O O . GLY A 1 129 ? 15.611 -9.053 0.821 1.00 39.56 129 GLY A O 1
ATOM 985 N N . ALA A 1 130 ? 15.397 -10.551 -0.857 1.00 38.97 130 ALA A N 1
ATOM 986 C CA . ALA A 1 130 ? 14.159 -11.148 -0.355 1.00 38.97 130 ALA A CA 1
ATOM 987 C C . ALA A 1 130 ? 14.325 -11.579 1.111 1.00 38.97 130 ALA A C 1
ATOM 989 O O . ALA A 1 130 ? 15.435 -11.965 1.489 1.00 38.97 130 ALA A O 1
ATOM 990 N N . LEU A 1 131 ? 13.239 -11.476 1.896 1.00 37.66 131 LEU A N 1
ATOM 991 C CA . LEU A 1 131 ? 13.222 -11.719 3.344 1.00 37.66 131 LEU A CA 1
ATOM 992 C C . LEU A 1 131 ? 14.198 -12.841 3.727 1.00 37.66 131 LEU A C 1
ATOM 994 O O . LEU A 1 131 ? 13.986 -13.983 3.309 1.00 37.66 131 LEU A O 1
ATOM 998 N N . PRO A 1 132 ? 15.222 -12.555 4.549 1.00 33.75 132 PRO A N 1
ATOM 999 C CA . PRO A 1 132 ? 15.791 -13.601 5.368 1.00 33.75 132 PRO A CA 1
ATOM 1000 C C . PRO A 1 132 ? 14.636 -14.211 6.161 1.00 33.75 132 PRO A C 1
ATOM 1002 O O . PRO A 1 132 ? 13.866 -13.477 6.788 1.00 33.75 132 PRO A O 1
ATOM 1005 N N . ASP A 1 133 ? 14.544 -15.537 6.177 1.00 31.80 133 ASP A N 1
ATOM 1006 C CA . ASP A 1 133 ? 13.761 -16.273 7.177 1.00 31.80 133 ASP A CA 1
ATOM 1007 C C . ASP A 1 133 ? 14.512 -16.231 8.527 1.00 31.80 133 ASP A C 1
ATOM 1009 O O . ASP A 1 133 ? 14.770 -17.240 9.181 1.00 31.80 133 ASP A O 1
ATOM 1013 N N . ASP A 1 134 ? 14.953 -15.025 8.902 1.00 32.62 134 ASP A N 1
ATOM 1014 C CA . ASP A 1 134 ? 15.582 -14.730 10.173 1.00 32.62 134 ASP A CA 1
ATOM 1015 C C . ASP A 1 134 ? 14.457 -14.647 11.194 1.00 32.62 134 ASP A C 1
ATOM 1017 O O . ASP A 1 134 ? 13.675 -13.691 11.226 1.00 32.62 134 ASP A O 1
ATOM 1021 N N . THR A 1 135 ? 14.401 -15.670 12.046 1.00 35.97 135 THR A N 1
ATOM 1022 C CA . THR A 1 135 ? 13.621 -15.689 13.283 1.00 35.97 135 THR A CA 1
ATOM 1023 C C . THR A 1 135 ? 13.625 -14.311 13.933 1.00 35.97 135 THR A C 1
ATOM 1025 O O . THR A 1 135 ? 14.655 -13.879 14.458 1.00 35.97 135 THR A O 1
ATOM 1028 N N . LEU A 1 136 ? 12.466 -13.639 13.898 1.00 42.88 136 LEU A N 1
ATOM 1029 C CA . LEU A 1 136 ? 12.262 -12.331 14.516 1.00 42.88 136 LEU A CA 1
ATOM 1030 C C . LEU A 1 136 ? 12.853 -12.354 15.937 1.00 42.88 136 LEU A C 1
ATOM 1032 O O . LEU A 1 136 ? 12.417 -13.195 16.734 1.00 42.88 136 LEU A O 1
ATOM 1036 N N . PRO A 1 137 ? 13.808 -11.463 16.282 1.00 40.25 137 PRO A N 1
ATOM 1037 C CA . PRO A 1 137 ? 14.287 -11.361 17.654 1.00 40.25 137 PRO A CA 1
ATOM 1038 C C . PRO A 1 137 ? 13.072 -11.132 18.553 1.00 40.25 137 PRO A C 1
ATOM 1040 O O . PRO A 1 137 ? 12.224 -10.298 18.231 1.00 40.25 137 PRO A O 1
ATOM 1043 N N . GLY A 1 138 ? 12.964 -11.954 19.602 1.00 45.38 138 GLY A N 1
ATOM 1044 C CA . GLY A 1 138 ? 11.702 -12.308 20.259 1.00 45.38 138 GLY A CA 1
ATOM 1045 C C . GLY A 1 138 ? 10.701 -11.161 20.360 1.00 45.38 138 GLY A C 1
ATOM 1046 O O . GLY A 1 138 ? 10.853 -10.271 21.190 1.00 45.38 138 GLY A O 1
ATOM 1047 N N . ARG A 1 139 ? 9.664 -11.196 19.515 1.00 55.06 139 ARG A N 1
ATOM 1048 C CA . ARG A 1 139 ? 8.585 -10.206 19.542 1.00 55.06 139 ARG A CA 1
ATOM 1049 C C . ARG A 1 139 ? 7.845 -10.327 20.868 1.00 55.06 139 ARG A C 1
ATOM 1051 O O . ARG A 1 139 ? 7.192 -11.344 21.107 1.00 55.06 139 ARG A O 1
ATOM 1058 N N . ASP A 1 140 ? 7.913 -9.290 21.697 1.00 63.16 140 ASP A N 1
ATOM 1059 C CA . ASP A 1 140 ? 7.230 -9.273 22.988 1.00 63.16 140 ASP A CA 1
ATOM 1060 C C . ASP A 1 140 ? 5.732 -9.559 22.809 1.00 63.16 140 ASP A C 1
ATOM 1062 O O . ASP A 1 140 ? 5.012 -8.850 22.098 1.00 63.16 140 ASP A O 1
ATOM 1066 N N . ALA A 1 141 ? 5.243 -10.612 23.471 1.00 68.12 141 ALA A N 1
ATOM 1067 C CA . ALA A 1 141 ? 3.859 -11.075 23.333 1.00 68.12 141 ALA A CA 1
ATOM 1068 C C . ALA A 1 141 ? 2.828 -9.999 23.736 1.00 68.12 141 ALA A C 1
ATOM 1070 O O . ALA A 1 141 ? 1.701 -9.974 23.232 1.00 68.12 141 ALA A O 1
ATOM 1071 N N . GLN A 1 142 ? 3.233 -9.082 24.619 1.00 72.00 142 GLN A N 1
ATOM 1072 C CA . GLN A 1 142 ? 2.443 -7.928 25.038 1.00 72.00 142 GLN A CA 1
ATOM 1073 C C . GLN A 1 142 ? 2.286 -6.891 23.913 1.00 72.00 142 GLN A C 1
ATOM 1075 O O . GLN A 1 142 ? 1.194 -6.350 23.737 1.00 72.00 142 GLN A O 1
ATOM 1080 N N . ASP A 1 143 ? 3.322 -6.675 23.098 1.00 81.00 143 ASP A N 1
ATOM 1081 C CA . ASP A 1 143 ? 3.268 -5.749 21.962 1.00 81.00 143 ASP A CA 1
ATOM 1082 C C . ASP A 1 143 ? 2.480 -6.343 20.794 1.00 81.00 143 ASP A C 1
ATOM 1084 O O . ASP A 1 143 ? 1.641 -5.654 20.217 1.00 81.00 143 ASP A O 1
ATOM 1088 N N . ALA A 1 144 ? 2.630 -7.644 20.523 1.00 82.44 144 ALA A N 1
ATOM 1089 C CA . ALA A 1 144 ? 1.776 -8.343 19.561 1.00 82.44 144 ALA A CA 1
ATOM 1090 C C . ALA A 1 144 ? 0.283 -8.269 19.949 1.00 82.44 144 ALA A C 1
ATOM 1092 O O . ALA A 1 144 ? -0.570 -8.055 19.088 1.00 82.44 144 ALA A O 1
ATOM 1093 N N . THR A 1 145 ? -0.038 -8.384 21.244 1.00 88.19 145 THR A N 1
ATOM 1094 C CA . THR A 1 145 ? -1.417 -8.232 21.743 1.00 88.19 145 THR A CA 1
ATOM 1095 C C . THR A 1 145 ? -1.923 -6.800 21.549 1.00 88.19 145 THR A C 1
ATOM 1097 O O . THR A 1 145 ? -2.975 -6.609 20.944 1.00 88.19 145 THR A O 1
ATOM 1100 N N . MET A 1 146 ? -1.133 -5.791 21.941 1.00 91.38 146 MET A N 1
ATOM 1101 C CA . MET A 1 146 ? -1.473 -4.374 21.745 1.00 91.38 146 MET A CA 1
ATOM 1102 C C . MET A 1 146 ? -1.715 -4.015 20.271 1.00 91.38 146 MET A C 1
ATOM 1104 O O . MET A 1 146 ? -2.606 -3.221 19.977 1.00 91.38 146 MET A O 1
ATOM 1108 N N . GLN A 1 147 ? -0.944 -4.589 19.340 1.00 92.12 147 GLN A N 1
ATOM 1109 C CA . GLN A 1 147 ? -1.136 -4.380 17.902 1.00 92.12 147 GLN A CA 1
ATOM 1110 C C . GLN A 1 147 ? -2.477 -4.948 17.417 1.00 92.12 147 GLN A C 1
ATOM 1112 O O . GLN A 1 147 ? -3.175 -4.285 16.653 1.00 92.12 147 GLN A O 1
ATOM 1117 N N . VAL A 1 148 ? -2.873 -6.138 17.881 1.00 92.50 148 VAL A N 1
ATOM 1118 C CA . VAL A 1 148 ? -4.176 -6.737 17.539 1.00 92.50 148 VAL A CA 1
ATOM 1119 C C . VAL A 1 148 ? -5.332 -5.919 18.119 1.00 92.50 148 VAL A C 1
ATOM 1121 O O . VAL A 1 148 ? -6.299 -5.655 17.408 1.00 92.50 148 VAL A O 1
ATOM 1124 N N . ASP A 1 149 ? -5.218 -5.471 19.371 1.00 93.50 149 ASP A N 1
ATOM 1125 C CA . ASP A 1 149 ? -6.244 -4.654 20.027 1.00 93.50 149 ASP A CA 1
ATOM 1126 C C . ASP A 1 149 ? -6.401 -3.292 19.329 1.00 93.50 149 ASP A C 1
ATOM 1128 O O . ASP A 1 149 ? -7.517 -2.869 19.024 1.00 93.50 149 ASP A O 1
ATOM 1132 N N . LEU A 1 150 ? -5.287 -2.631 18.987 1.00 95.44 150 LEU A N 1
ATOM 1133 C CA . LEU A 1 150 ? -5.299 -1.390 18.209 1.00 95.44 150 LEU A CA 1
ATOM 1134 C C . LEU A 1 150 ? -5.960 -1.590 16.840 1.00 95.44 150 LEU A C 1
ATOM 1136 O O . LEU A 1 150 ? -6.728 -0.731 16.412 1.00 95.44 150 LEU A O 1
ATOM 1140 N N . LEU A 1 151 ? -5.695 -2.716 16.171 1.00 94.25 151 LEU A N 1
ATOM 1141 C CA . LEU A 1 151 ? -6.294 -3.042 14.879 1.00 94.25 151 LEU A CA 1
ATOM 1142 C C . LEU A 1 151 ? -7.809 -3.297 14.994 1.00 94.25 151 LEU A C 1
ATOM 1144 O O . LEU A 1 151 ? -8.566 -2.823 14.152 1.00 94.25 151 LEU A O 1
ATOM 1148 N N . ALA A 1 152 ? -8.277 -3.961 16.055 1.00 93.12 152 ALA A N 1
ATOM 1149 C CA . ALA A 1 152 ? -9.709 -4.158 16.312 1.00 93.12 152 ALA A CA 1
ATOM 1150 C C . ALA A 1 152 ? -10.442 -2.827 16.567 1.00 93.12 152 ALA A C 1
ATOM 1152 O O . ALA A 1 152 ? -11.551 -2.594 16.074 1.00 93.12 152 ALA A O 1
ATOM 1153 N N . ILE A 1 153 ? -9.805 -1.917 17.309 1.00 94.25 153 ILE A N 1
ATOM 1154 C CA . ILE A 1 153 ? -10.347 -0.579 17.569 1.00 94.25 153 ILE A CA 1
ATOM 1155 C C . ILE A 1 153 ? -10.335 0.262 16.281 1.00 94.25 153 ILE A C 1
ATOM 1157 O O . ILE A 1 153 ? -11.318 0.935 15.984 1.00 94.25 153 ILE A O 1
ATOM 1161 N N . ALA A 1 154 ? -9.275 0.169 15.474 1.00 93.12 154 ALA A N 1
ATOM 1162 C CA . ALA A 1 154 ? -9.127 0.894 14.213 1.00 93.12 154 ALA A CA 1
ATOM 1163 C C . ALA A 1 154 ? -10.203 0.576 13.159 1.00 93.12 154 ALA A C 1
ATOM 1165 O O . ALA A 1 154 ? -10.523 1.448 12.354 1.00 93.12 154 ALA A O 1
ATOM 1166 N N . LEU A 1 155 ? -10.740 -0.649 13.153 1.00 87.38 155 LEU A N 1
ATOM 1167 C CA . LEU A 1 155 ? -11.708 -1.114 12.151 1.00 87.38 155 LEU A CA 1
ATOM 1168 C C . LEU A 1 155 ? -13.175 -0.915 12.556 1.00 87.38 155 LEU A C 1
ATOM 1170 O O . LEU A 1 155 ? -14.016 -0.699 11.692 1.00 87.38 155 LEU A O 1
ATOM 1174 N N . GLY A 1 156 ? -13.494 -1.035 13.849 1.00 83.19 156 GLY A N 1
ATOM 1175 C CA . GLY A 1 156 ? -14.885 -1.166 14.311 1.00 83.19 156 GLY A CA 1
ATOM 1176 C C . GLY A 1 156 ? -15.362 -0.145 15.344 1.00 83.19 156 GLY A C 1
ATOM 1177 O O . GLY A 1 156 ? -16.518 -0.214 15.754 1.00 83.19 156 GLY A O 1
ATOM 1178 N N . HIS A 1 157 ? -14.503 0.769 15.808 1.00 90.25 157 HIS A N 1
ATOM 1179 C CA . HIS A 1 157 ? -14.798 1.631 16.959 1.00 90.25 157 HIS A CA 1
ATOM 1180 C C . HIS A 1 157 ? -14.677 3.128 16.636 1.00 90.25 157 HIS A C 1
ATOM 1182 O O . HIS A 1 157 ? -14.172 3.529 15.587 1.00 90.25 157 HIS A O 1
ATOM 1188 N N . SER A 1 158 ? -15.177 3.978 17.539 1.00 93.31 158 SER A N 1
ATOM 1189 C CA . SER A 1 158 ? -15.218 5.425 17.316 1.00 93.31 158 SER A CA 1
ATOM 1190 C C . SER A 1 158 ? -13.861 6.104 17.545 1.00 93.31 158 SER A C 1
ATOM 1192 O O . SER A 1 158 ? -12.940 5.558 18.165 1.00 93.31 158 SER A O 1
ATOM 1194 N N . VAL A 1 159 ? -13.749 7.351 17.076 1.00 95.88 159 VAL A N 1
ATOM 1195 C CA . VAL A 1 159 ? -12.551 8.186 17.262 1.00 95.88 159 VAL A CA 1
ATOM 1196 C C . VAL A 1 159 ? -12.265 8.410 18.753 1.00 95.88 159 VAL A C 1
ATOM 1198 O O . VAL A 1 159 ? -11.109 8.414 19.168 1.00 95.88 159 VAL A O 1
ATOM 1201 N N . GLU A 1 160 ? -13.299 8.522 19.585 1.00 96.31 160 GLU A N 1
ATOM 1202 C CA . GLU A 1 160 ? -13.189 8.658 21.040 1.00 96.31 160 GLU A CA 1
ATOM 1203 C C . GLU A 1 160 ? -12.590 7.399 21.683 1.00 96.31 160 GLU A C 1
ATOM 1205 O O . GLU A 1 160 ? -11.762 7.513 22.594 1.00 96.31 160 GLU A O 1
ATOM 1210 N N . THR A 1 161 ? -12.946 6.204 21.194 1.00 96.62 161 THR A N 1
ATOM 1211 C CA . THR A 1 161 ? -12.334 4.940 21.635 1.00 96.62 161 THR A CA 1
ATOM 1212 C C . THR A 1 161 ? -10.855 4.891 21.251 1.00 96.62 161 THR A C 1
ATOM 1214 O O . THR A 1 161 ? -10.024 4.600 22.111 1.00 96.62 161 THR A O 1
ATOM 1217 N N . LEU A 1 162 ? -10.501 5.264 20.012 1.00 96.62 162 LEU A N 1
ATOM 1218 C CA . LEU A 1 162 ? -9.103 5.366 19.567 1.00 96.62 162 LEU A CA 1
ATOM 1219 C C . LEU A 1 162 ? -8.294 6.355 20.423 1.00 96.62 162 LEU A C 1
ATOM 1221 O O . LEU A 1 162 ? -7.215 6.016 20.908 1.00 96.62 162 LEU A O 1
ATOM 1225 N N . ILE A 1 163 ? -8.825 7.556 20.675 1.00 97.25 163 ILE A N 1
ATOM 1226 C CA . ILE A 1 163 ? -8.188 8.564 21.539 1.00 97.25 163 ILE A CA 1
ATOM 1227 C C . ILE A 1 163 ? -7.983 8.017 22.956 1.00 97.25 163 ILE A C 1
ATOM 1229 O O . ILE A 1 163 ? -6.926 8.228 23.553 1.00 97.25 163 ILE A O 1
ATOM 1233 N N . SER A 1 164 ? -8.971 7.306 23.499 1.00 97.38 164 SER A N 1
ATOM 1234 C CA . SER A 1 164 ? -8.897 6.716 24.840 1.00 97.38 164 SER A CA 1
ATOM 1235 C C . SER A 1 164 ? -7.844 5.609 24.913 1.00 97.38 164 SER A C 1
ATOM 1237 O O . SER A 1 164 ? -7.031 5.598 25.836 1.00 97.38 164 SER A O 1
ATOM 1239 N N . PHE A 1 165 ? -7.776 4.739 23.904 1.00 96.62 165 PHE A N 1
ATOM 1240 C CA . PHE A 1 165 ? -6.758 3.693 23.807 1.00 96.62 165 PHE A CA 1
ATOM 1241 C C . PHE A 1 165 ? -5.337 4.266 23.698 1.00 96.62 165 PHE A C 1
ATOM 1243 O O . PHE A 1 165 ? -4.427 3.791 24.375 1.00 96.62 165 PHE A O 1
ATOM 1250 N N . VAL A 1 166 ? -5.142 5.330 22.913 1.00 95.81 166 VAL A N 1
ATOM 1251 C CA . VAL A 1 166 ? -3.843 6.016 22.777 1.00 95.81 166 VAL A CA 1
ATOM 1252 C C . VAL A 1 166 ? -3.446 6.748 24.065 1.00 95.81 166 VAL A C 1
ATOM 1254 O O . VAL A 1 166 ? -2.265 6.787 24.400 1.00 95.81 166 VAL A O 1
ATOM 1257 N N . ARG A 1 167 ? -4.407 7.279 24.835 1.00 95.88 167 ARG A N 1
ATOM 1258 C CA . ARG A 1 167 ? -4.148 7.848 26.174 1.00 95.88 167 ARG A CA 1
ATOM 1259 C C . ARG A 1 167 ? -3.700 6.791 27.186 1.00 95.88 167 ARG A C 1
ATOM 1261 O O . ARG A 1 167 ? -2.820 7.078 27.989 1.00 95.88 167 ARG A O 1
ATOM 1268 N N . LEU A 1 168 ? -4.285 5.592 27.141 1.00 95.62 168 LEU A N 1
ATOM 1269 C CA . LEU A 1 168 ? -3.880 4.456 27.980 1.00 95.62 168 LEU A CA 1
ATOM 1270 C C . LEU A 1 168 ? -2.521 3.872 27.558 1.00 95.62 168 LEU A C 1
ATOM 1272 O O . LEU A 1 168 ? -1.794 3.343 28.393 1.00 95.62 168 LEU A O 1
ATOM 1276 N N . ASN A 1 169 ? -2.158 4.012 26.281 1.00 94.94 169 ASN A N 1
ATOM 1277 C CA . ASN A 1 169 ? -0.925 3.492 25.694 1.00 94.94 169 ASN A CA 1
ATOM 1278 C C . ASN A 1 169 ? -0.060 4.636 25.123 1.00 94.94 169 ASN A C 1
ATOM 1280 O O . ASN A 1 169 ? 0.139 4.709 23.906 1.00 94.94 169 ASN A O 1
ATOM 1284 N N . PRO A 1 170 ? 0.488 5.537 25.967 1.00 93.12 170 PRO A N 1
ATOM 1285 C CA . PRO A 1 170 ? 1.125 6.781 25.519 1.00 93.12 170 PRO A CA 1
ATOM 1286 C C . PRO A 1 170 ? 2.319 6.573 24.574 1.00 93.12 170 PRO A C 1
ATOM 1288 O O . PRO A 1 170 ? 2.614 7.459 23.772 1.00 93.12 170 PRO A O 1
ATOM 1291 N N . LYS A 1 171 ? 2.956 5.389 24.588 1.00 91.62 171 LYS A N 1
ATOM 1292 C CA . LYS A 1 171 ? 4.012 5.008 23.632 1.00 91.62 171 LYS A CA 1
ATOM 1293 C C . LYS A 1 171 ? 3.561 4.999 22.160 1.00 91.62 171 LYS A C 1
ATOM 1295 O O . LYS A 1 171 ? 4.395 5.152 21.275 1.00 91.62 171 LYS A O 1
ATOM 1300 N N . LEU A 1 172 ? 2.258 4.879 21.889 1.00 94.19 172 LEU A N 1
ATOM 1301 C CA . LEU A 1 172 ? 1.684 4.987 20.540 1.00 94.19 172 LEU A CA 1
ATOM 1302 C C . LEU A 1 172 ? 1.641 6.435 20.029 1.00 94.19 172 LEU A C 1
ATOM 1304 O O . LEU A 1 172 ? 1.688 6.661 18.822 1.00 94.19 172 LEU A O 1
ATOM 1308 N N . GLY A 1 173 ? 1.549 7.419 20.931 1.00 95.19 173 GLY A N 1
ATOM 1309 C CA . GLY A 1 173 ? 1.264 8.817 20.599 1.00 95.19 173 GLY A CA 1
ATOM 1310 C C . GLY A 1 173 ? 2.229 9.446 19.583 1.00 95.19 173 GLY A C 1
ATOM 1311 O O . GLY A 1 173 ? 1.756 9.957 18.565 1.00 95.19 173 GLY A O 1
ATOM 1312 N N . PRO A 1 174 ? 3.560 9.398 19.801 1.00 94.81 174 PRO A N 1
ATOM 1313 C CA . PRO A 1 174 ? 4.529 9.999 18.884 1.00 94.81 174 PRO A CA 1
ATOM 1314 C C . PRO A 1 174 ? 4.478 9.402 17.473 1.00 94.81 174 PRO A C 1
ATOM 1316 O O . PRO A 1 174 ? 4.452 10.147 16.495 1.00 94.81 174 PRO A O 1
ATOM 1319 N N . ARG A 1 175 ? 4.401 8.068 17.351 1.00 93.69 175 ARG A N 1
ATOM 1320 C CA . ARG A 1 175 ? 4.385 7.396 16.042 1.00 93.69 175 ARG A CA 1
ATOM 1321 C C . ARG A 1 175 ? 3.037 7.562 15.330 1.00 93.69 175 ARG A C 1
ATOM 1323 O O . ARG A 1 175 ? 3.033 7.778 14.123 1.00 93.69 175 ARG A O 1
ATOM 1330 N N . LEU A 1 176 ? 1.911 7.584 16.057 1.00 96.12 176 LEU A N 1
ATOM 1331 C CA . LEU A 1 176 ? 0.603 7.948 15.489 1.00 96.12 176 LEU A CA 1
ATOM 1332 C C . LEU A 1 176 ? 0.638 9.354 14.885 1.00 96.12 176 LEU A C 1
ATOM 1334 O O . LEU A 1 176 ? 0.190 9.557 13.759 1.00 96.12 176 LEU A O 1
ATOM 1338 N N . LEU A 1 177 ? 1.193 10.318 15.626 1.00 96.31 177 LEU A N 1
ATOM 1339 C CA . LEU A 1 177 ? 1.300 11.704 15.181 1.00 96.31 177 LEU A CA 1
ATOM 1340 C C . LEU A 1 177 ? 2.205 11.845 13.950 1.00 96.31 177 LEU A C 1
ATOM 1342 O O . LEU A 1 177 ? 1.842 12.561 13.019 1.00 96.31 177 LEU A O 1
ATOM 1346 N N . ALA A 1 178 ? 3.338 11.135 13.916 1.00 94.44 178 ALA A N 1
ATOM 1347 C CA . ALA A 1 178 ? 4.228 11.098 12.757 1.00 94.44 178 ALA A CA 1
ATOM 1348 C C . ALA A 1 178 ? 3.512 10.558 11.505 1.00 94.44 178 ALA A C 1
ATOM 1350 O O . ALA A 1 178 ? 3.532 11.207 10.460 1.00 94.44 178 ALA A O 1
ATOM 1351 N N . ILE A 1 179 ? 2.802 9.428 11.624 1.00 95.19 179 ILE A N 1
ATOM 1352 C CA . ILE A 1 179 ? 2.011 8.854 10.524 1.00 95.19 179 ILE A CA 1
ATOM 1353 C C . ILE A 1 179 ? 0.914 9.833 10.080 1.00 95.19 179 ILE A C 1
ATOM 1355 O O . ILE A 1 179 ? 0.764 10.073 8.884 1.00 95.19 179 ILE A O 1
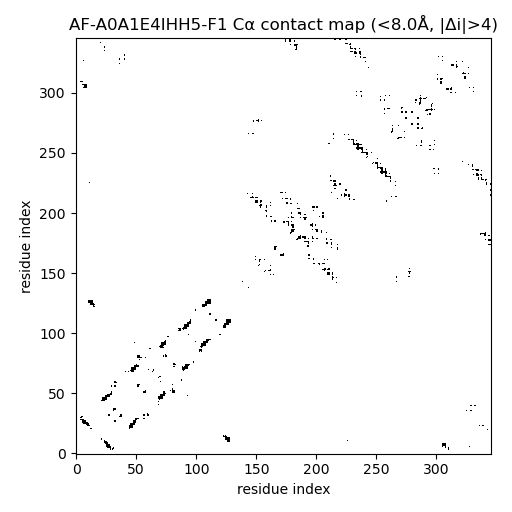ATOM 1359 N N . ALA A 1 180 ? 0.170 10.437 11.011 1.00 95.56 180 ALA A N 1
ATOM 1360 C CA . ALA A 1 180 ? -0.916 11.365 10.691 1.00 95.56 180 ALA A CA 1
ATOM 1361 C C . ALA A 1 180 ? -0.436 12.644 9.980 1.00 95.56 180 ALA A C 1
ATOM 1363 O O . ALA A 1 180 ? -1.100 13.114 9.057 1.00 95.56 180 ALA A O 1
ATOM 1364 N N . ASN A 1 181 ? 0.714 13.186 10.393 1.00 94.56 181 ASN A N 1
ATOM 1365 C CA . ASN A 1 181 ? 1.330 14.374 9.794 1.00 94.56 181 ASN A CA 1
ATOM 1366 C C . ASN A 1 181 ? 2.081 14.078 8.480 1.00 94.56 181 ASN A C 1
ATOM 1368 O O . ASN A 1 181 ? 2.474 15.013 7.784 1.00 94.56 181 ASN A O 1
ATOM 1372 N N . SER A 1 182 ? 2.276 12.805 8.121 1.00 91.19 182 SER A N 1
ATOM 1373 C CA . SER A 1 182 ? 2.828 12.410 6.821 1.00 91.19 182 SER A CA 1
ATOM 1374 C C . SER A 1 182 ? 1.825 12.629 5.679 1.00 91.19 182 SER A C 1
ATOM 1376 O O . SER A 1 182 ? 0.610 12.691 5.892 1.00 91.19 182 SER A O 1
ATOM 1378 N N . GLN A 1 183 ? 2.311 12.646 4.433 1.00 87.19 183 GLN A N 1
ATOM 1379 C CA . GLN A 1 183 ? 1.431 12.655 3.255 1.00 87.19 183 GLN A CA 1
ATOM 1380 C C . GLN A 1 183 ? 0.498 11.428 3.226 1.00 87.19 183 GLN A C 1
ATOM 1382 O O . GLN A 1 183 ? -0.660 11.544 2.831 1.00 87.19 183 GLN A O 1
ATOM 1387 N N . ALA A 1 184 ? 0.961 10.276 3.729 1.00 86.44 184 ALA A N 1
ATOM 1388 C CA . ALA A 1 184 ? 0.159 9.061 3.861 1.00 86.44 184 ALA A CA 1
ATOM 1389 C C . ALA A 1 184 ? -0.928 9.152 4.956 1.00 86.44 184 ALA A C 1
ATOM 1391 O O . ALA A 1 184 ? -1.896 8.386 4.912 1.00 86.44 184 ALA A O 1
ATOM 1392 N N . GLY A 1 185 ? -0.807 10.081 5.912 1.00 87.62 185 GLY A N 1
ATOM 1393 C CA . GLY A 1 185 ? -1.843 10.404 6.898 1.00 87.62 185 GLY A CA 1
ATOM 1394 C C . GLY A 1 185 ? -2.938 11.320 6.343 1.00 87.62 185 GLY A C 1
ATOM 1395 O O . GLY A 1 185 ? -4.111 11.164 6.682 1.00 87.62 185 GLY A O 1
ATOM 1396 N N . GLY A 1 186 ? -2.583 12.227 5.427 1.00 85.31 186 GLY A N 1
ATOM 1397 C CA . GLY A 1 186 ? -3.548 13.043 4.683 1.00 85.31 186 GLY A CA 1
ATOM 1398 C C . GLY A 1 186 ? -4.203 14.167 5.496 1.00 85.31 186 GLY A C 1
ATOM 1399 O O . GLY A 1 186 ? -5.356 14.523 5.231 1.00 85.31 186 GLY A O 1
ATOM 1400 N N . LEU A 1 187 ? -3.497 14.720 6.487 1.00 91.62 187 LEU A N 1
ATOM 1401 C CA . LEU A 1 187 ? -3.878 15.967 7.156 1.00 91.62 187 LEU A CA 1
ATOM 1402 C C . LEU A 1 187 ? -3.567 17.191 6.277 1.00 91.62 187 LEU A C 1
ATOM 1404 O O . LEU A 1 187 ? -2.478 17.313 5.728 1.00 91.62 187 LEU A O 1
ATOM 1408 N N . SER A 1 188 ? -4.501 18.145 6.196 1.00 88.69 188 SER A N 1
ATOM 1409 C CA . SER A 1 188 ? -4.320 19.398 5.433 1.00 88.69 188 SER A CA 1
ATOM 1410 C C . SER A 1 188 ? -3.387 20.413 6.110 1.00 88.69 188 SER A C 1
ATOM 1412 O O . SER A 1 188 ? -2.937 21.360 5.473 1.00 88.69 188 SER A O 1
ATOM 1414 N N . ARG A 1 189 ? -3.136 20.251 7.413 1.00 93.56 189 ARG A N 1
ATOM 1415 C CA . ARG A 1 189 ? -2.175 21.019 8.219 1.00 93.56 189 ARG A CA 1
ATOM 1416 C C . ARG A 1 189 ? -1.650 20.117 9.345 1.00 93.56 189 ARG A C 1
ATOM 1418 O O . ARG A 1 189 ? -2.416 19.250 9.772 1.00 93.56 189 ARG A O 1
ATOM 1425 N N . PRO A 1 190 ? -0.421 20.307 9.853 1.00 94.94 190 PRO A N 1
ATOM 1426 C CA . PRO A 1 190 ? 0.098 19.484 10.940 1.00 94.94 190 PRO A CA 1
ATOM 1427 C C . PRO A 1 190 ? -0.786 19.545 12.191 1.00 94.94 190 PRO A C 1
ATOM 1429 O O . PRO A 1 190 ? -1.255 20.615 12.584 1.00 94.94 190 PRO A O 1
ATOM 1432 N N . ALA A 1 191 ? -0.990 18.394 12.822 1.00 97.00 191 ALA A N 1
ATOM 1433 C CA . ALA A 1 191 ? -1.545 18.282 14.160 1.00 97.00 191 ALA A CA 1
ATOM 1434 C C . ALA A 1 191 ? -0.430 18.347 15.217 1.00 97.00 191 ALA A C 1
ATOM 1436 O O . ALA A 1 191 ? 0.712 17.953 14.977 1.00 97.00 191 ALA A O 1
ATOM 1437 N N . GLU A 1 192 ? -0.797 18.802 16.413 1.00 96.50 192 GLU A N 1
ATOM 1438 C CA . GLU A 1 192 ? 0.121 19.026 17.545 1.00 96.50 192 GLU A CA 1
ATOM 1439 C C . GLU A 1 192 ? 0.174 17.843 18.529 1.00 96.50 192 GLU A C 1
ATOM 1441 O O . GLU A 1 192 ? 1.068 17.751 19.364 1.00 96.50 192 GLU A O 1
ATOM 1446 N N . SER A 1 193 ? -0.801 16.932 18.466 1.00 97.25 193 SER A N 1
ATOM 1447 C CA . SER A 1 193 ? -0.871 15.743 19.321 1.00 97.25 193 SER A CA 1
ATOM 1448 C C . SER A 1 193 ? -1.639 14.617 18.634 1.00 97.25 193 SER A C 1
ATOM 1450 O O . SER A 1 193 ? -2.470 14.872 17.762 1.00 97.25 193 SER A O 1
ATOM 1452 N N . ALA A 1 194 ? -1.417 13.370 19.058 1.00 96.75 194 ALA A N 1
ATOM 1453 C CA . ALA A 1 194 ? -2.133 12.208 18.525 1.00 96.75 194 ALA A CA 1
ATOM 1454 C C . ALA A 1 194 ? -3.665 12.342 18.643 1.00 96.75 194 ALA A C 1
ATOM 1456 O O . ALA A 1 194 ? -4.389 11.990 17.718 1.00 96.75 194 ALA A O 1
ATOM 1457 N N . ALA A 1 195 ? -4.167 12.909 19.747 1.00 96.31 195 ALA A N 1
ATOM 1458 C CA . ALA A 1 195 ? -5.600 13.147 19.919 1.00 96.31 195 ALA A CA 1
ATOM 1459 C C . ALA A 1 195 ? -6.127 14.236 18.966 1.00 96.31 195 ALA A C 1
ATOM 1461 O O . ALA A 1 195 ? -7.173 14.047 18.351 1.00 96.31 195 ALA A O 1
ATOM 1462 N N . HIS A 1 196 ? -5.387 15.339 18.791 1.00 97.06 196 HIS A N 1
ATOM 1463 C CA . HIS A 1 196 ? -5.727 16.390 17.821 1.00 97.06 196 HIS A CA 1
ATOM 1464 C C . HIS A 1 196 ? -5.743 15.825 16.388 1.00 97.06 196 HIS A C 1
ATOM 1466 O O . HIS A 1 196 ? -6.694 16.064 15.646 1.00 97.06 196 HIS A O 1
ATOM 1472 N N . ALA A 1 197 ? -4.755 14.998 16.035 1.00 97.25 197 ALA A N 1
ATOM 1473 C CA . ALA A 1 197 ? -4.677 14.322 14.744 1.00 97.25 197 ALA A CA 1
ATOM 1474 C C . ALA A 1 197 ? -5.896 13.423 14.481 1.00 97.25 197 ALA A C 1
ATOM 1476 O O . ALA A 1 197 ? -6.545 13.564 13.449 1.00 97.25 197 ALA A O 1
ATOM 1477 N N . LEU A 1 198 ? -6.252 12.546 15.427 1.00 96.62 198 LEU A N 1
ATOM 1478 C CA . LEU A 1 198 ? -7.405 11.644 15.301 1.00 96.62 198 LEU A CA 1
ATOM 1479 C C . LEU A 1 198 ? -8.725 12.408 15.084 1.00 96.62 198 LEU A C 1
ATOM 1481 O O . LEU A 1 198 ? -9.509 12.027 14.214 1.00 96.62 198 LEU A O 1
ATOM 1485 N N . VAL A 1 199 ? -8.939 13.523 15.796 1.00 96.12 199 VAL A N 1
ATOM 1486 C CA . VAL A 1 199 ? -10.109 14.400 15.590 1.00 96.12 199 VAL A CA 1
ATOM 1487 C C . VAL A 1 199 ? -10.098 15.043 14.197 1.00 96.12 199 VAL A C 1
ATOM 1489 O O . VAL A 1 199 ? -11.116 15.026 13.511 1.00 96.12 199 VAL A O 1
ATOM 1492 N N . MET A 1 200 ? -8.959 15.581 13.747 1.00 96.62 200 MET A N 1
ATOM 1493 C CA . MET A 1 200 ? -8.838 16.224 12.427 1.00 96.62 200 MET A CA 1
ATOM 1494 C C . MET A 1 200 ? -9.010 15.253 11.250 1.00 96.62 200 MET A C 1
ATOM 1496 O O . MET A 1 200 ? -9.494 15.642 10.184 1.00 96.62 200 MET A O 1
ATOM 1500 N N . LEU A 1 201 ? -8.585 14.000 11.415 1.00 94.94 201 LEU A N 1
ATOM 1501 C CA . LEU A 1 201 ? -8.708 12.962 10.394 1.00 94.94 201 LEU A CA 1
ATOM 1502 C C . LEU A 1 201 ? -10.172 12.544 10.180 1.00 94.94 201 LEU A C 1
ATOM 1504 O O . LEU A 1 201 ? -10.578 12.323 9.033 1.00 94.94 201 LEU A O 1
ATOM 1508 N N . GLY A 1 202 ? -10.964 12.471 11.254 1.00 93.06 202 GLY A N 1
ATOM 1509 C CA . GLY A 1 202 ? -12.293 11.855 11.247 1.00 93.06 202 GLY A CA 1
ATOM 1510 C C . GLY A 1 202 ? -12.224 10.319 11.170 1.00 93.06 202 GLY A C 1
ATOM 1511 O O . GLY A 1 202 ? -11.158 9.767 10.889 1.00 93.06 202 GLY A O 1
ATOM 1512 N N . PRO A 1 203 ? -13.342 9.603 11.401 1.00 91.44 203 PRO A N 1
ATOM 1513 C CA . PRO A 1 203 ? -13.350 8.169 11.716 1.00 91.44 203 PRO A CA 1
ATOM 1514 C C . PRO A 1 203 ? -12.592 7.290 10.715 1.00 91.44 203 PRO A C 1
ATOM 1516 O O . PRO A 1 203 ? -11.677 6.576 11.112 1.00 91.44 203 PRO A O 1
ATOM 1519 N N . GLN A 1 204 ? -12.891 7.393 9.418 1.00 89.31 204 GLN A N 1
ATOM 1520 C CA . GLN A 1 204 ? -12.283 6.535 8.389 1.00 89.31 204 GLN A CA 1
ATOM 1521 C C . GLN A 1 204 ? -10.756 6.709 8.288 1.00 89.31 204 GLN A C 1
ATOM 1523 O O . GLN A 1 204 ? -10.005 5.734 8.255 1.00 89.31 204 GLN A O 1
ATOM 1528 N N . ARG A 1 205 ? -10.264 7.957 8.270 1.00 92.75 205 ARG A N 1
ATOM 1529 C CA . ARG A 1 205 ? -8.818 8.227 8.181 1.00 92.75 205 ARG A CA 1
ATOM 1530 C C . ARG A 1 205 ? -8.102 7.981 9.512 1.00 92.75 205 ARG A C 1
ATOM 1532 O O . ARG A 1 205 ? -6.959 7.532 9.500 1.00 92.75 205 ARG A O 1
ATOM 1539 N N . ALA A 1 206 ? -8.766 8.226 10.643 1.00 95.62 206 ALA A N 1
ATOM 1540 C CA . ALA A 1 206 ? -8.261 7.903 11.976 1.00 95.62 206 ALA A CA 1
ATOM 1541 C C . ALA A 1 206 ? -8.055 6.389 12.141 1.00 95.62 206 ALA A C 1
ATOM 1543 O O . ALA A 1 206 ? -6.976 5.969 12.559 1.00 95.62 206 ALA A O 1
ATOM 1544 N N . GLY A 1 207 ? -9.040 5.582 11.727 1.00 94.94 207 GLY A N 1
ATOM 1545 C CA . GLY A 1 207 ? -8.949 4.123 11.668 1.00 94.94 207 GLY A CA 1
ATOM 1546 C C . GLY A 1 207 ? -7.792 3.654 10.786 1.00 94.94 207 GLY A C 1
ATOM 1547 O O . GLY A 1 207 ? -6.917 2.934 11.256 1.00 94.94 207 GLY A O 1
ATOM 1548 N N . ARG A 1 208 ? -7.684 4.160 9.548 1.00 94.44 208 ARG A N 1
ATOM 1549 C CA . ARG A 1 208 ? -6.535 3.884 8.659 1.00 94.44 208 ARG A CA 1
ATOM 1550 C C . ARG A 1 208 ? -5.186 4.174 9.330 1.00 94.44 208 ARG A C 1
ATOM 1552 O O . ARG A 1 208 ? -4.303 3.324 9.298 1.00 94.44 208 ARG A O 1
ATOM 1559 N N . VAL A 1 209 ? -5.004 5.351 9.933 1.00 95.81 209 VAL A N 1
ATOM 1560 C CA . VAL A 1 209 ? -3.740 5.723 10.600 1.00 95.81 209 VAL A CA 1
ATOM 1561 C C . VAL A 1 209 ? -3.445 4.814 11.801 1.00 95.81 209 VAL A C 1
ATOM 1563 O O . VAL A 1 209 ? -2.300 4.399 11.983 1.00 95.81 209 VAL A O 1
ATOM 1566 N N . ALA A 1 210 ? -4.463 4.444 12.580 1.00 96.38 210 ALA A N 1
ATOM 1567 C CA . ALA A 1 210 ? -4.329 3.499 13.685 1.00 96.38 210 ALA A CA 1
ATOM 1568 C C . ALA A 1 210 ? -3.982 2.072 13.212 1.00 96.38 210 ALA A C 1
ATOM 1570 O O . ALA A 1 210 ? -3.125 1.426 13.812 1.00 96.38 210 ALA A O 1
ATOM 1571 N N . ALA A 1 211 ? -4.568 1.602 12.108 1.00 95.38 211 ALA A N 1
ATOM 1572 C CA . ALA A 1 211 ? -4.247 0.309 11.503 1.00 95.38 211 ALA A CA 1
ATOM 1573 C C . ALA A 1 211 ? -2.811 0.268 10.944 1.00 95.38 211 ALA A C 1
ATOM 1575 O O . ALA A 1 211 ? -2.092 -0.704 11.166 1.00 95.38 211 ALA A O 1
ATOM 1576 N N . LEU A 1 212 ? -2.347 1.342 10.293 1.00 95.38 212 LEU A N 1
ATOM 1577 C CA . LEU A 1 212 ? -0.952 1.455 9.841 1.00 95.38 212 LEU A CA 1
ATOM 1578 C C . LEU A 1 212 ? 0.032 1.447 11.020 1.00 95.38 212 LEU A C 1
ATOM 1580 O O . LEU A 1 212 ? 1.065 0.785 10.947 1.00 95.38 212 LEU A O 1
ATOM 1584 N N . LEU A 1 213 ? -0.309 2.110 12.130 1.00 95.25 213 LEU A N 1
ATOM 1585 C CA . LEU A 1 213 ? 0.467 2.038 13.370 1.00 95.25 213 LEU A CA 1
ATOM 1586 C C . LEU A 1 213 ? 0.467 0.627 13.978 1.00 95.25 213 LEU A C 1
ATOM 1588 O O . LEU A 1 213 ? 1.505 0.174 14.454 1.00 95.25 213 LEU A O 1
ATOM 1592 N N . ALA A 1 214 ? -0.663 -0.085 13.946 1.00 94.56 214 ALA A N 1
ATOM 1593 C CA . ALA A 1 214 ? -0.740 -1.468 14.408 1.00 94.56 214 ALA A CA 1
ATOM 1594 C C . ALA A 1 214 ? 0.183 -2.391 13.595 1.00 94.56 214 ALA A C 1
ATOM 1596 O O . ALA A 1 214 ? 0.900 -3.199 14.181 1.00 94.56 214 ALA A O 1
ATOM 1597 N N . LEU A 1 215 ? 0.227 -2.233 12.269 1.00 91.56 215 LEU A N 1
ATOM 1598 C CA . LEU A 1 215 ? 1.099 -3.016 11.384 1.00 91.56 215 LEU A CA 1
ATOM 1599 C C . LEU A 1 215 ? 2.588 -2.661 11.543 1.00 91.56 215 LEU A C 1
ATOM 1601 O O . LEU A 1 215 ? 3.423 -3.563 11.599 1.00 91.56 215 LEU A O 1
ATOM 1605 N N . ALA A 1 216 ? 2.922 -1.372 11.666 1.00 90.38 216 ALA A N 1
ATOM 1606 C CA . ALA A 1 216 ? 4.301 -0.905 11.832 1.00 90.38 216 ALA A CA 1
ATOM 1607 C C . ALA A 1 216 ? 4.873 -1.167 13.241 1.00 90.38 216 ALA A C 1
ATOM 1609 O O . ALA A 1 216 ? 6.073 -1.405 13.391 1.00 90.38 216 ALA A O 1
ATOM 1610 N N . GLY A 1 217 ? 4.022 -1.133 14.271 1.00 88.94 217 GLY A N 1
ATOM 1611 C CA . GLY A 1 217 ? 4.411 -1.182 15.681 1.00 88.94 217 GLY A CA 1
ATOM 1612 C C . GLY A 1 217 ? 4.908 0.162 16.237 1.00 88.94 217 GLY A C 1
ATOM 1613 O O . GLY A 1 217 ? 5.073 1.147 15.518 1.00 88.94 217 GLY A O 1
ATOM 1614 N N . THR A 1 218 ? 5.160 0.215 17.550 1.00 84.12 218 THR A N 1
ATOM 1615 C CA . THR A 1 218 ? 5.707 1.414 18.224 1.00 84.12 218 THR A CA 1
ATOM 1616 C C . THR A 1 218 ? 7.167 1.681 17.866 1.00 84.12 218 THR A C 1
ATOM 1618 O O . THR A 1 218 ? 7.586 2.838 17.822 1.00 84.12 218 THR A O 1
ATOM 1621 N N . HIS A 1 219 ? 7.925 0.621 17.581 1.00 85.31 219 HIS A N 1
ATOM 1622 C CA . HIS A 1 219 ? 9.333 0.662 17.189 1.00 85.31 219 HIS A CA 1
ATOM 1623 C C . HIS A 1 219 ? 9.496 -0.057 15.840 1.00 85.31 219 HIS A C 1
ATOM 1625 O O . HIS A 1 219 ? 9.779 -1.255 15.830 1.00 85.31 219 HIS A O 1
ATOM 1631 N N . PRO A 1 220 ? 9.256 0.627 14.704 1.00 84.44 220 PRO A N 1
ATOM 1632 C CA . PRO A 1 220 ? 9.265 -0.030 13.405 1.00 84.44 220 PRO A CA 1
ATOM 1633 C C . PRO A 1 220 ? 10.658 -0.534 13.015 1.00 84.44 220 PRO A C 1
ATOM 1635 O O . PRO A 1 220 ? 11.621 0.234 12.961 1.00 84.44 220 PRO A O 1
ATOM 1638 N N . THR A 1 221 ? 10.754 -1.825 12.703 1.00 82.06 221 THR A N 1
ATOM 1639 C CA . THR A 1 221 ? 11.912 -2.404 12.011 1.00 82.06 221 THR A CA 1
ATOM 1640 C C . THR A 1 221 ? 11.740 -2.211 10.505 1.00 82.06 221 THR A C 1
ATOM 1642 O O . THR A 1 221 ? 10.645 -1.901 10.039 1.00 82.06 221 THR A O 1
ATOM 1645 N N . GLU A 1 222 ? 12.794 -2.438 9.718 1.00 74.38 222 GLU A N 1
ATOM 1646 C CA . GLU A 1 222 ? 12.693 -2.438 8.249 1.00 74.38 222 GLU A CA 1
ATOM 1647 C C . GLU A 1 222 ? 11.536 -3.333 7.760 1.00 74.38 222 GLU A C 1
ATOM 1649 O O . GLU A 1 222 ? 10.693 -2.897 6.981 1.00 74.38 222 GLU A O 1
ATOM 1654 N N . THR A 1 223 ? 11.418 -4.543 8.311 1.00 76.69 223 THR A N 1
ATOM 1655 C CA . THR A 1 223 ? 10.346 -5.493 7.987 1.00 76.69 223 THR A CA 1
ATOM 1656 C C . THR A 1 223 ? 8.953 -4.946 8.311 1.00 76.69 223 THR A C 1
ATOM 1658 O O . THR A 1 223 ? 8.049 -5.042 7.483 1.00 76.69 223 THR A O 1
ATOM 1661 N N . THR A 1 224 ? 8.736 -4.343 9.489 1.00 84.88 224 THR A N 1
ATOM 1662 C CA . THR A 1 224 ? 7.397 -3.832 9.839 1.00 84.88 224 THR A CA 1
ATOM 1663 C C . THR A 1 224 ? 7.043 -2.536 9.108 1.00 84.88 224 THR A C 1
ATOM 1665 O O . THR A 1 224 ? 5.862 -2.306 8.837 1.00 84.88 224 THR A O 1
ATOM 1668 N N . ARG A 1 225 ? 8.035 -1.730 8.698 1.00 84.19 225 ARG A N 1
ATOM 1669 C CA . ARG A 1 225 ? 7.817 -0.621 7.754 1.00 84.19 225 ARG A CA 1
ATOM 1670 C C . ARG A 1 225 ? 7.353 -1.129 6.397 1.00 84.19 225 ARG A C 1
ATOM 1672 O O . ARG A 1 225 ? 6.305 -0.698 5.919 1.00 84.19 225 ARG A O 1
ATOM 1679 N N . GLN A 1 226 ? 8.066 -2.100 5.824 1.00 80.12 226 GLN A N 1
ATOM 1680 C CA . GLN A 1 226 ? 7.696 -2.727 4.552 1.00 80.12 226 GLN A CA 1
ATOM 1681 C C . GLN A 1 226 ? 6.290 -3.344 4.603 1.00 80.12 226 GLN A C 1
ATOM 1683 O O . GLN A 1 226 ? 5.506 -3.150 3.674 1.00 80.12 226 GLN A O 1
ATOM 1688 N N . HIS A 1 227 ? 5.916 -3.998 5.710 1.00 83.88 227 HIS A N 1
ATOM 1689 C CA . HIS A 1 227 ? 4.550 -4.489 5.922 1.00 83.88 227 HIS A CA 1
ATOM 1690 C C . HIS A 1 227 ? 3.499 -3.369 5.870 1.00 83.88 227 HIS A C 1
ATOM 1692 O O . HIS A 1 227 ? 2.486 -3.514 5.187 1.00 83.88 227 HIS A O 1
ATOM 1698 N N . ALA A 1 228 ? 3.728 -2.246 6.558 1.00 89.94 228 ALA A N 1
ATOM 1699 C CA . ALA A 1 228 ? 2.793 -1.122 6.566 1.00 89.94 228 ALA A CA 1
ATOM 1700 C C . ALA A 1 228 ? 2.697 -0.421 5.193 1.00 89.94 228 ALA A C 1
ATOM 1702 O O . ALA A 1 228 ? 1.604 -0.032 4.777 1.00 89.94 228 ALA A O 1
ATOM 1703 N N . VAL A 1 229 ? 3.810 -0.310 4.457 1.00 87.44 229 VAL A N 1
ATOM 1704 C CA . VAL A 1 229 ? 3.845 0.240 3.089 1.00 87.44 229 VAL A CA 1
ATOM 1705 C C . VAL A 1 229 ? 3.142 -0.687 2.090 1.00 87.44 229 VAL A C 1
ATOM 1707 O O . VAL A 1 229 ? 2.324 -0.208 1.305 1.00 87.44 229 VAL A O 1
ATOM 1710 N N . SER A 1 230 ? 3.385 -2.003 2.130 1.00 85.75 230 SER A N 1
ATOM 1711 C CA . SER A 1 230 ? 2.686 -2.983 1.276 1.00 85.75 230 SER A CA 1
ATOM 1712 C C . SER A 1 230 ? 1.181 -2.994 1.564 1.00 85.75 230 SER A C 1
ATOM 1714 O O . SER A 1 230 ? 0.379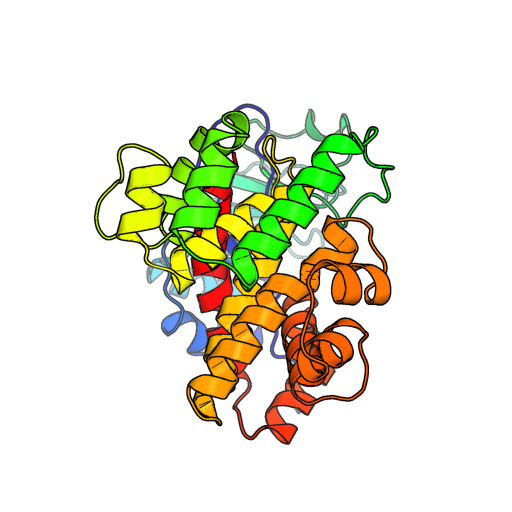 -2.888 0.637 1.00 85.75 230 SER A O 1
ATOM 1716 N N . ALA A 1 231 ? 0.782 -2.998 2.840 1.00 91.62 231 ALA A N 1
ATOM 1717 C CA . ALA A 1 231 ? -0.621 -2.913 3.238 1.00 91.62 231 ALA A CA 1
ATOM 1718 C C . ALA A 1 231 ? -1.304 -1.652 2.686 1.00 91.62 231 ALA A C 1
ATOM 1720 O O . ALA A 1 231 ? -2.396 -1.730 2.123 1.00 91.62 231 ALA A O 1
ATOM 1721 N N . LEU A 1 232 ? -0.646 -0.491 2.792 1.00 94.19 232 LEU A N 1
ATOM 1722 C CA . LEU A 1 232 ? -1.179 0.760 2.260 1.00 94.19 232 LEU A CA 1
ATOM 1723 C C . LEU A 1 232 ? -1.220 0.781 0.723 1.00 94.19 232 LEU A C 1
ATOM 1725 O O . LEU A 1 232 ? -2.199 1.264 0.155 1.00 94.19 232 LEU A O 1
ATOM 1729 N N . THR A 1 233 ? -0.201 0.228 0.060 1.00 91.81 233 THR A N 1
ATOM 1730 C CA . THR A 1 233 ? -0.155 0.077 -1.404 1.00 91.81 233 THR A CA 1
ATOM 1731 C C . THR A 1 233 ? -1.341 -0.748 -1.880 1.00 91.81 233 THR A C 1
ATOM 1733 O O . THR A 1 233 ? -2.125 -0.281 -2.703 1.00 91.81 233 THR A O 1
ATOM 1736 N N . ARG A 1 234 ? -1.528 -1.946 -1.312 1.00 94.06 234 ARG A N 1
ATOM 1737 C CA . ARG A 1 234 ? -2.643 -2.838 -1.642 1.00 94.06 234 ARG A CA 1
ATOM 1738 C C . ARG A 1 234 ? -3.983 -2.164 -1.380 1.00 94.06 234 ARG A C 1
ATOM 1740 O O . ARG A 1 234 ? -4.831 -2.175 -2.261 1.00 94.06 234 ARG A O 1
ATOM 1747 N N . ALA A 1 235 ? -4.159 -1.513 -0.230 1.00 95.25 235 ALA A N 1
ATOM 1748 C CA . ALA A 1 235 ? -5.381 -0.778 0.093 1.00 95.25 235 ALA A CA 1
ATOM 1749 C C . ALA A 1 235 ? -5.720 0.288 -0.965 1.00 95.25 235 ALA A C 1
ATOM 1751 O O . ALA A 1 235 ? -6.820 0.302 -1.521 1.00 95.25 235 ALA A O 1
ATOM 1752 N N . LEU A 1 236 ? -4.761 1.166 -1.280 1.00 94.25 236 LEU A N 1
ATOM 1753 C CA . LEU A 1 236 ? -4.930 2.241 -2.259 1.00 94.25 236 LEU A CA 1
ATOM 1754 C C . LEU A 1 236 ? -5.172 1.700 -3.673 1.00 94.25 236 LEU A C 1
ATOM 1756 O O . LEU A 1 236 ? -6.068 2.193 -4.358 1.00 94.25 236 LEU A O 1
ATOM 1760 N N . PHE A 1 237 ? -4.424 0.675 -4.087 1.00 94.44 237 PHE A N 1
ATOM 1761 C CA . PHE A 1 237 ? -4.565 0.031 -5.390 1.00 94.44 237 PHE A CA 1
ATOM 1762 C C . PHE A 1 237 ? -5.936 -0.631 -5.538 1.00 94.44 237 PHE A C 1
ATOM 1764 O O . PHE A 1 237 ? -6.678 -0.291 -6.457 1.00 94.44 237 PHE A O 1
ATOM 1771 N N . MET A 1 238 ? -6.312 -1.502 -4.597 1.00 94.62 238 MET A N 1
ATOM 1772 C CA . MET A 1 238 ? -7.599 -2.202 -4.593 1.00 94.62 238 MET A CA 1
ATOM 1773 C C . MET A 1 238 ? -8.766 -1.208 -4.577 1.00 94.62 238 MET A C 1
ATOM 1775 O O . MET A 1 238 ? -9.679 -1.302 -5.392 1.00 94.62 238 MET A O 1
ATOM 1779 N N . GLY A 1 239 ? -8.695 -0.176 -3.732 1.00 94.50 239 GLY A N 1
ATOM 1780 C CA . GLY A 1 239 ? -9.696 0.887 -3.703 1.00 94.50 239 GLY A CA 1
ATOM 1781 C C . GLY A 1 239 ? -9.734 1.758 -4.968 1.00 94.50 239 GLY A C 1
ATOM 1782 O O . GLY A 1 239 ? -10.790 2.310 -5.278 1.00 94.50 239 GLY A O 1
ATOM 1783 N N . LYS A 1 240 ? -8.625 1.923 -5.706 1.00 93.38 240 LYS A N 1
ATOM 1784 C CA . LYS A 1 240 ? -8.586 2.660 -6.986 1.00 93.38 240 LYS A CA 1
ATOM 1785 C C . LYS A 1 240 ? -9.157 1.811 -8.122 1.00 93.38 240 LYS A C 1
ATOM 1787 O O . LYS A 1 240 ? -10.048 2.282 -8.822 1.00 93.38 240 LYS A O 1
ATOM 1792 N N . ILE A 1 241 ? -8.693 0.571 -8.266 1.00 91.94 241 ILE A N 1
ATOM 1793 C CA . ILE A 1 241 ? -9.040 -0.313 -9.383 1.00 91.94 241 ILE A CA 1
ATOM 1794 C C . ILE A 1 241 ? -10.500 -0.792 -9.305 1.00 91.94 241 ILE A C 1
ATOM 1796 O O . ILE A 1 241 ? -11.210 -0.745 -10.305 1.00 91.94 241 ILE A O 1
ATOM 1800 N N . THR A 1 242 ? -11.019 -1.117 -8.110 1.00 91.88 242 THR A N 1
ATOM 1801 C CA . THR A 1 242 ? -12.442 -1.462 -7.924 1.00 91.88 242 THR A CA 1
ATOM 1802 C C . THR A 1 242 ? -13.365 -0.310 -8.330 1.00 91.88 242 THR A C 1
ATOM 1804 O O . THR A 1 242 ? -14.438 -0.549 -8.875 1.00 91.88 242 THR A O 1
ATOM 1807 N N . ARG A 1 243 ? -12.943 0.947 -8.132 1.00 90.69 243 ARG A N 1
ATOM 1808 C CA . ARG A 1 243 ? -13.732 2.137 -8.491 1.00 90.69 243 ARG A CA 1
ATOM 1809 C C . ARG A 1 243 ? -13.787 2.414 -10.003 1.00 90.69 243 ARG A C 1
ATOM 1811 O O . ARG A 1 243 ? -14.563 3.272 -10.409 1.00 90.69 243 ARG A O 1
ATOM 1818 N N . LEU A 1 244 ? -13.021 1.696 -10.832 1.00 86.69 244 LEU A N 1
ATOM 1819 C CA . LEU A 1 244 ? -13.152 1.767 -12.294 1.00 86.69 244 LEU A CA 1
ATOM 1820 C C . LEU A 1 244 ? -14.391 1.010 -12.804 1.00 86.69 244 LEU A C 1
ATOM 1822 O O . LEU A 1 244 ? -14.997 1.441 -13.779 1.00 86.69 244 LEU A O 1
ATOM 1826 N N . GLY A 1 245 ? -14.783 -0.084 -12.136 1.00 79.19 245 GLY A N 1
ATOM 1827 C CA . GLY A 1 245 ? -15.873 -0.969 -12.578 1.00 79.19 245 GLY A CA 1
ATOM 1828 C C . GLY A 1 245 ? -17.023 -1.172 -11.583 1.00 79.19 245 GLY A C 1
ATOM 1829 O O . GLY A 1 245 ? -17.981 -1.870 -11.908 1.00 79.19 245 GLY A O 1
ATOM 1830 N N . ALA A 1 246 ? -16.956 -0.611 -10.370 1.00 82.25 246 ALA A N 1
ATOM 1831 C CA . ALA A 1 246 ? -17.938 -0.861 -9.310 1.00 82.25 246 ALA A CA 1
ATOM 1832 C C . ALA A 1 246 ? -18.253 0.380 -8.439 1.00 82.25 246 ALA A C 1
ATOM 1834 O O . ALA A 1 246 ? -17.479 1.343 -8.420 1.00 82.25 246 ALA A O 1
ATOM 1835 N N . PRO A 1 247 ? -19.374 0.368 -7.680 1.00 81.38 247 PRO A N 1
ATOM 1836 C CA . PRO A 1 247 ? -19.760 1.460 -6.784 1.00 81.38 247 PRO A CA 1
ATOM 1837 C C . PRO A 1 247 ? -18.736 1.779 -5.684 1.00 81.38 247 PRO A C 1
ATOM 1839 O O . PRO A 1 247 ? -17.897 0.958 -5.307 1.00 81.38 247 PRO A O 1
ATOM 1842 N N . ALA A 1 248 ? -18.858 2.977 -5.104 1.00 80.44 248 ALA A N 1
ATOM 1843 C CA . ALA A 1 248 ? -17.943 3.480 -4.076 1.00 80.44 248 ALA A CA 1
ATOM 1844 C C . ALA A 1 248 ? -17.879 2.607 -2.805 1.00 80.44 248 ALA A C 1
ATOM 1846 O O . ALA A 1 248 ? -16.813 2.504 -2.201 1.00 80.44 248 ALA A O 1
ATOM 1847 N N . GLU A 1 249 ? -18.980 1.954 -2.424 1.00 83.81 249 GLU A N 1
ATOM 1848 C CA . GLU A 1 249 ? -19.041 1.045 -1.267 1.00 83.81 249 GLU A CA 1
ATOM 1849 C C . GLU A 1 249 ? -18.131 -0.179 -1.462 1.00 83.81 249 GLU A C 1
ATOM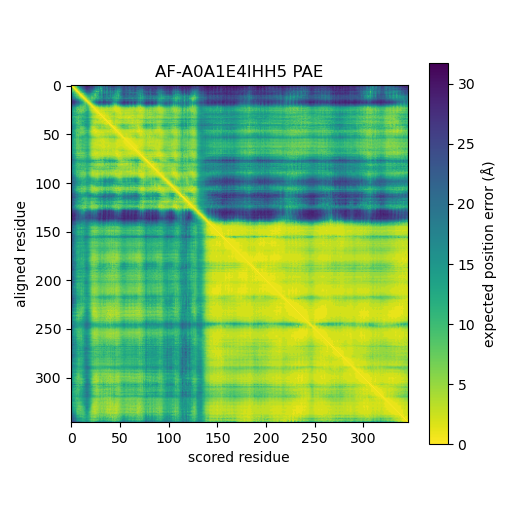 1851 O O . GLU A 1 249 ? -17.321 -0.500 -0.592 1.00 83.81 249 GLU A O 1
ATOM 1856 N N . ASN A 1 250 ? -18.165 -0.791 -2.652 1.00 87.56 250 ASN A N 1
ATOM 1857 C CA . ASN A 1 250 ? -17.286 -1.906 -3.009 1.00 87.56 250 ASN A CA 1
ATOM 1858 C C . ASN A 1 250 ? -15.811 -1.477 -2.974 1.00 87.56 250 ASN A C 1
ATOM 1860 O O . ASN A 1 250 ? -14.954 -2.233 -2.522 1.00 87.56 250 ASN A O 1
ATOM 1864 N N . ALA A 1 251 ? -15.511 -0.253 -3.417 1.00 90.88 251 ALA A N 1
ATOM 1865 C CA . ALA A 1 251 ? -14.159 0.297 -3.378 1.00 90.88 251 ALA A CA 1
ATOM 1866 C C . ALA A 1 251 ? -13.656 0.570 -1.945 1.00 90.88 251 ALA A C 1
ATOM 1868 O O . ALA A 1 251 ? -12.458 0.443 -1.692 1.00 90.88 251 ALA A O 1
ATOM 1869 N N . ALA A 1 252 ? -14.544 0.911 -1.004 1.00 89.75 252 ALA A N 1
ATOM 1870 C CA . ALA A 1 252 ? -14.199 1.043 0.413 1.00 89.75 252 ALA A CA 1
ATOM 1871 C C . ALA A 1 252 ? -13.894 -0.326 1.048 1.00 89.75 252 ALA A C 1
ATOM 1873 O O . ALA A 1 252 ? -12.843 -0.491 1.665 1.00 89.75 252 ALA A O 1
ATOM 1874 N N . ALA A 1 253 ? -14.737 -1.335 0.804 1.00 90.94 253 ALA A N 1
ATOM 1875 C CA . ALA A 1 253 ? -14.484 -2.703 1.262 1.00 90.94 253 ALA A CA 1
ATOM 1876 C C . ALA A 1 253 ? -13.181 -3.284 0.671 1.00 90.94 253 ALA A C 1
ATOM 1878 O O . ALA A 1 253 ? -12.382 -3.890 1.385 1.00 90.94 253 ALA A O 1
ATOM 1879 N N . ALA A 1 254 ? -12.915 -3.045 -0.618 1.00 93.69 254 ALA A N 1
ATOM 1880 C CA . ALA A 1 254 ? -11.669 -3.448 -1.268 1.00 93.69 254 ALA A CA 1
ATOM 1881 C C . ALA A 1 254 ? -10.434 -2.749 -0.663 1.00 93.69 254 ALA A C 1
ATOM 1883 O O . ALA A 1 254 ? -9.390 -3.383 -0.502 1.00 93.69 254 ALA A O 1
ATOM 1884 N N . PHE A 1 255 ? -10.549 -1.473 -0.272 1.00 94.19 255 PHE A N 1
ATOM 1885 C CA . PHE A 1 255 ? -9.487 -0.757 0.443 1.00 94.19 255 PHE A CA 1
ATOM 1886 C C . PHE A 1 255 ? -9.177 -1.411 1.801 1.00 94.19 255 PHE A C 1
ATOM 1888 O O . PHE A 1 255 ? -8.012 -1.663 2.108 1.00 94.19 255 PHE A O 1
ATOM 1895 N N . GLU A 1 256 ? -10.198 -1.729 2.602 1.00 93.00 256 GLU A N 1
ATOM 1896 C CA . GLU A 1 256 ? -10.026 -2.365 3.919 1.00 93.00 256 GLU A CA 1
ATOM 1897 C C . GLU A 1 256 ? -9.408 -3.767 3.815 1.00 93.00 256 GLU A C 1
ATOM 1899 O O . GLU A 1 256 ? -8.473 -4.088 4.551 1.00 93.00 256 GLU A O 1
ATOM 1904 N N . ILE A 1 257 ? -9.851 -4.572 2.844 1.00 94.31 257 ILE A N 1
ATOM 1905 C CA . ILE A 1 257 ? -9.286 -5.901 2.566 1.00 94.31 257 ILE A CA 1
ATOM 1906 C C . ILE A 1 257 ? -7.812 -5.793 2.149 1.00 94.31 257 ILE A C 1
ATOM 1908 O O . ILE A 1 257 ? -6.977 -6.553 2.642 1.00 94.31 257 ILE A O 1
ATOM 1912 N N . GLY A 1 258 ? -7.463 -4.821 1.300 1.00 94.38 258 GLY A N 1
ATOM 1913 C CA . GLY A 1 258 ? -6.072 -4.553 0.926 1.00 94.38 258 GLY A CA 1
ATOM 1914 C C . GLY A 1 258 ? -5.204 -4.176 2.129 1.00 94.38 258 GLY A C 1
ATOM 1915 O O . GLY A 1 258 ? -4.117 -4.736 2.295 1.00 94.38 258 GLY A O 1
ATOM 1916 N N . LEU A 1 259 ? -5.716 -3.314 3.014 1.00 93.75 259 LEU A N 1
ATOM 1917 C CA . LEU A 1 259 ? -5.033 -2.877 4.237 1.00 93.75 259 LEU A CA 1
ATOM 1918 C C . LEU A 1 259 ? -4.806 -4.032 5.225 1.00 93.75 259 LEU A C 1
ATOM 1920 O O . LEU A 1 259 ? -3.765 -4.101 5.875 1.00 93.75 259 LEU A O 1
ATOM 1924 N N . LEU A 1 260 ? -5.759 -4.960 5.327 1.00 93.25 260 LEU A N 1
ATOM 1925 C CA . LEU A 1 260 ? -5.681 -6.106 6.236 1.00 93.25 260 LEU A CA 1
ATOM 1926 C C . LEU A 1 260 ? -4.969 -7.326 5.647 1.00 93.25 260 LEU A C 1
ATOM 1928 O O . LEU A 1 260 ? -4.584 -8.215 6.402 1.00 93.25 260 LEU A O 1
ATOM 1932 N N . SER A 1 261 ? -4.717 -7.356 4.338 1.00 92.81 261 SER A N 1
ATOM 1933 C CA . SER A 1 261 ? -4.060 -8.478 3.648 1.00 92.81 261 SER A CA 1
ATOM 1934 C C . SER A 1 261 ? -2.690 -8.869 4.204 1.00 92.81 261 SER A C 1
ATOM 1936 O O . SER A 1 261 ? -2.288 -10.026 4.110 1.00 92.81 261 SER A O 1
ATOM 1938 N N . VAL A 1 262 ? -1.974 -7.912 4.796 1.00 88.62 262 VAL A N 1
ATOM 1939 C CA . VAL A 1 262 ? -0.647 -8.126 5.383 1.00 88.62 262 VAL A CA 1
ATOM 1940 C C . VAL A 1 262 ? -0.744 -8.514 6.866 1.00 88.62 262 VAL A C 1
ATOM 1942 O O . VAL A 1 262 ? 0.185 -9.113 7.401 1.00 88.62 262 VAL A O 1
ATOM 1945 N N . ALA A 1 263 ? -1.870 -8.250 7.539 1.00 89.94 263 ALA A N 1
ATOM 1946 C CA . ALA A 1 263 ? -2.028 -8.451 8.981 1.00 89.94 263 ALA A CA 1
ATOM 1947 C C . ALA A 1 263 ? -1.817 -9.904 9.470 1.00 89.94 263 ALA A C 1
ATOM 1949 O O . ALA A 1 263 ? -1.152 -10.055 10.495 1.00 89.94 263 ALA A O 1
ATOM 1950 N N . PRO A 1 264 ? -2.283 -10.977 8.788 1.00 86.38 264 PRO A N 1
ATOM 1951 C CA . PRO A 1 264 ? -2.015 -12.354 9.223 1.00 86.38 264 PRO A CA 1
ATOM 1952 C C . PRO A 1 264 ? -0.513 -12.655 9.323 1.00 86.38 264 PRO A C 1
ATOM 1954 O O . PRO A 1 264 ? -0.041 -13.175 10.333 1.00 86.38 264 PRO A O 1
ATOM 1957 N N . HIS A 1 265 ? 0.255 -12.246 8.308 1.00 83.62 265 HIS A N 1
ATOM 1958 C CA . HIS A 1 265 ? 1.707 -12.414 8.267 1.00 83.62 265 HIS A CA 1
ATOM 1959 C C . HIS A 1 265 ? 2.409 -11.461 9.248 1.00 83.62 265 HIS A C 1
ATOM 1961 O O . HIS A 1 265 ? 3.158 -11.895 10.121 1.00 83.62 265 HIS A O 1
ATOM 1967 N N . ALA A 1 266 ? 2.092 -10.163 9.191 1.00 83.94 266 ALA A N 1
ATOM 1968 C CA . ALA A 1 266 ? 2.713 -9.136 10.024 1.00 83.94 266 ALA A CA 1
ATOM 1969 C C . ALA A 1 266 ? 2.434 -9.284 11.524 1.00 83.94 266 ALA A C 1
ATOM 1971 O O . ALA A 1 266 ? 3.208 -8.759 12.323 1.00 83.94 266 ALA A O 1
ATOM 1972 N N . LEU A 1 267 ? 1.370 -9.980 11.933 1.00 84.75 267 LEU A N 1
ATOM 1973 C CA . LEU A 1 267 ? 1.049 -10.275 13.336 1.00 84.75 267 LEU A CA 1
ATOM 1974 C C . LEU A 1 267 ? 1.371 -11.727 13.736 1.00 84.75 267 LEU A C 1
ATOM 1976 O O . LEU A 1 267 ? 1.242 -12.059 14.911 1.00 84.75 267 LEU A O 1
ATOM 1980 N N . ASN A 1 268 ? 1.827 -12.565 12.795 1.00 84.62 268 ASN A N 1
ATOM 1981 C CA . ASN A 1 268 ? 2.032 -14.008 12.964 1.00 84.62 268 ASN A CA 1
ATOM 1982 C C . ASN A 1 268 ? 0.791 -14.724 13.543 1.00 84.62 268 ASN A C 1
ATOM 1984 O O . ASN A 1 268 ? 0.860 -15.432 14.549 1.00 84.62 268 ASN A O 1
ATOM 1988 N N . LEU A 1 269 ? -0.370 -14.489 12.923 1.00 86.25 269 LEU A N 1
ATOM 1989 C CA . LEU A 1 269 ? -1.657 -15.064 13.317 1.00 86.25 269 LEU A CA 1
ATOM 1990 C C . LEU A 1 269 ? -2.327 -15.765 12.126 1.00 86.25 269 LEU A C 1
ATOM 1992 O O . LEU A 1 269 ? -2.417 -15.171 11.051 1.00 86.25 269 LEU A O 1
ATOM 1996 N N . PRO A 1 270 ? -2.883 -16.980 12.301 1.00 88.06 270 PRO A N 1
ATOM 1997 C CA . PRO A 1 270 ? -3.693 -17.603 11.261 1.00 88.06 270 PRO A CA 1
ATOM 1998 C C . PRO A 1 270 ? -4.959 -16.773 11.009 1.00 88.06 270 PRO A C 1
ATOM 2000 O O . PRO A 1 270 ? -5.540 -16.210 11.944 1.00 88.06 270 PRO A O 1
ATOM 2003 N N . VAL A 1 271 ? -5.407 -16.726 9.750 1.00 88.06 271 VAL A N 1
ATOM 2004 C CA . VAL A 1 271 ? -6.512 -15.860 9.294 1.00 88.06 271 VAL A CA 1
ATOM 2005 C C . VAL A 1 271 ? -7.790 -16.069 10.110 1.00 88.06 271 VAL A C 1
ATOM 2007 O O . VAL A 1 271 ? -8.435 -15.097 10.492 1.00 88.06 271 VAL A O 1
ATOM 2010 N N . ASP A 1 272 ? -8.105 -17.309 10.481 1.00 89.44 272 ASP A N 1
ATOM 2011 C CA . ASP A 1 272 ? -9.211 -17.663 11.377 1.00 89.44 272 ASP A CA 1
ATOM 2012 C C . ASP A 1 272 ? -9.148 -16.975 12.748 1.00 89.44 272 ASP A C 1
ATOM 2014 O O . ASP A 1 272 ? -10.162 -16.523 13.285 1.00 89.44 272 ASP A O 1
ATOM 2018 N N . ALA A 1 273 ? -7.958 -16.919 13.355 1.00 89.62 273 ALA A N 1
ATOM 2019 C CA . ALA A 1 273 ? -7.774 -16.292 14.660 1.00 89.62 273 ALA A CA 1
ATOM 2020 C C . ALA A 1 273 ? -7.858 -14.767 14.548 1.00 89.62 273 ALA A C 1
ATOM 2022 O O . ALA A 1 273 ? -8.473 -14.134 15.406 1.00 89.62 273 ALA A O 1
ATOM 2023 N N . LEU A 1 274 ? -7.300 -14.195 13.477 1.00 90.06 274 LEU A N 1
ATOM 2024 C CA . LEU A 1 274 ? -7.409 -12.771 1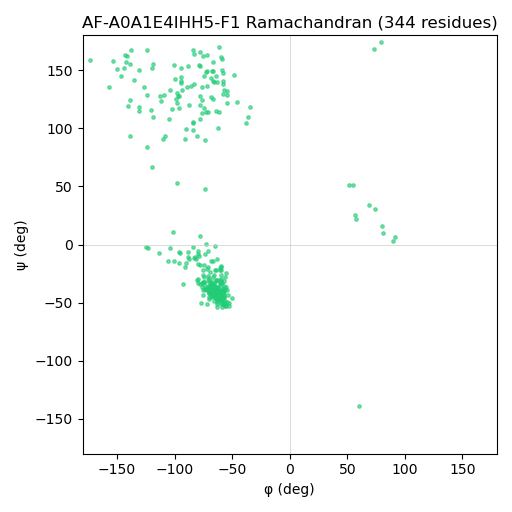3.175 1.00 90.06 274 LEU A CA 1
ATOM 2025 C C . LEU A 1 274 ? -8.874 -12.372 12.928 1.00 90.06 274 LEU A C 1
ATOM 2027 O O . LEU A 1 274 ? -9.382 -11.465 13.579 1.00 90.06 274 LEU A O 1
ATOM 2031 N N . THR A 1 275 ? -9.579 -13.116 12.074 1.00 91.19 275 THR A N 1
ATOM 2032 C CA . THR A 1 275 ? -11.003 -12.934 11.749 1.00 91.19 275 THR A CA 1
ATOM 2033 C C . THR A 1 275 ? -11.869 -12.931 13.003 1.00 91.19 275 THR A C 1
ATOM 2035 O O . THR A 1 275 ? -12.650 -12.003 13.204 1.00 91.19 275 THR A O 1
ATOM 2038 N N . ARG A 1 276 ? -11.693 -13.926 13.887 1.00 91.06 276 ARG A N 1
ATOM 2039 C CA . ARG A 1 276 ? -12.437 -14.006 15.154 1.00 91.06 276 ARG A CA 1
ATOM 2040 C C . ARG A 1 276 ? -1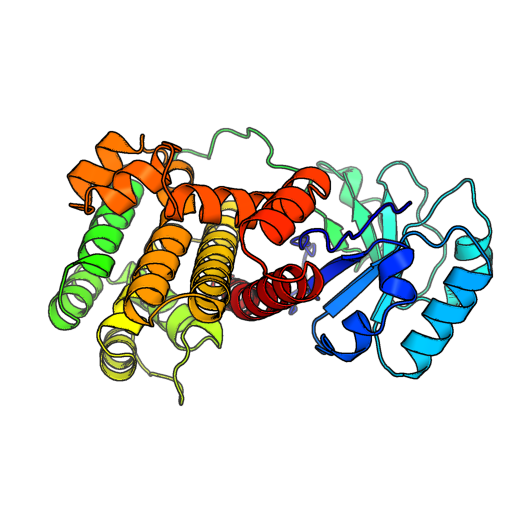2.107 -12.866 16.119 1.00 91.06 276 ARG A C 1
ATOM 2042 O O . ARG A 1 276 ? -13.013 -12.390 16.791 1.00 91.06 276 ARG A O 1
ATOM 2049 N N . ARG A 1 277 ? -10.841 -12.439 16.213 1.00 89.94 277 ARG A N 1
ATOM 2050 C CA . ARG A 1 277 ? -10.426 -11.357 17.127 1.00 89.94 277 ARG A CA 1
ATOM 2051 C C . ARG A 1 277 ? -10.868 -9.971 16.665 1.00 89.94 277 ARG A C 1
ATOM 2053 O O . ARG A 1 277 ? -11.234 -9.157 17.501 1.00 89.94 277 ARG A O 1
ATOM 2060 N N . LEU A 1 278 ? -10.821 -9.709 15.361 1.00 90.44 278 LEU A N 1
ATOM 2061 C CA . LEU A 1 278 ? -11.196 -8.417 14.782 1.00 90.44 278 LEU A CA 1
ATOM 2062 C C . LEU A 1 278 ? -12.695 -8.323 14.434 1.00 90.44 278 LEU A C 1
ATOM 2064 O O . LEU A 1 278 ? -13.169 -7.241 14.108 1.00 90.44 278 LEU A O 1
ATOM 2068 N N . GLY A 1 279 ? -13.438 -9.437 14.475 1.00 90.00 279 GLY A N 1
ATOM 2069 C CA . GLY A 1 279 ? -14.860 -9.481 14.116 1.00 90.00 279 GLY A CA 1
ATOM 2070 C C . GLY A 1 279 ? -15.125 -9.256 12.623 1.00 90.00 279 GLY A C 1
ATOM 2071 O O . GLY A 1 279 ? -16.121 -8.629 12.269 1.00 90.00 279 GLY A O 1
ATOM 2072 N N . LEU A 1 280 ? -14.224 -9.717 11.744 1.00 90.25 280 LEU A N 1
ATOM 2073 C CA . LEU A 1 280 ? -14.279 -9.379 10.316 1.00 90.25 280 LEU A CA 1
ATOM 2074 C C . LEU A 1 280 ? -15.521 -9.982 9.624 1.00 90.25 280 LEU A C 1
ATOM 2076 O O . LEU A 1 280 ? -15.850 -11.147 9.872 1.00 90.25 280 LEU A O 1
ATOM 2080 N N . PRO A 1 281 ? -16.175 -9.251 8.698 1.00 90.19 281 PRO A N 1
ATOM 2081 C CA . PRO A 1 281 ? -17.274 -9.788 7.899 1.00 90.19 281 PRO A CA 1
ATOM 2082 C C . PRO A 1 281 ? -16.858 -11.012 7.060 1.00 90.19 281 PRO A C 1
ATOM 2084 O O . PRO A 1 281 ? -15.717 -11.067 6.588 1.00 90.19 281 PRO A O 1
ATOM 2087 N N . PRO A 1 282 ? -17.780 -11.954 6.765 1.00 88.56 282 PRO A N 1
ATOM 2088 C CA . PRO A 1 282 ? -17.458 -13.175 6.022 1.00 88.56 282 PRO A CA 1
ATOM 2089 C C . PRO A 1 282 ? -16.787 -12.943 4.661 1.00 88.56 282 PRO A C 1
ATOM 2091 O O . PRO A 1 282 ? -15.888 -13.691 4.299 1.00 88.56 282 PRO A O 1
ATOM 2094 N N . ALA A 1 283 ? -17.172 -11.900 3.915 1.00 86.75 283 ALA A N 1
ATOM 2095 C CA . ALA A 1 283 ? -16.551 -11.579 2.624 1.00 86.75 283 ALA A CA 1
ATOM 2096 C C . ALA A 1 283 ? -15.048 -11.270 2.761 1.00 86.75 283 ALA A C 1
ATOM 2098 O O . ALA A 1 283 ? -14.228 -11.797 2.010 1.00 86.75 283 ALA A O 1
ATOM 2099 N N . MET A 1 284 ? -14.680 -10.486 3.778 1.00 90.25 284 MET A N 1
ATOM 2100 C CA . MET A 1 284 ? -13.289 -10.151 4.072 1.00 90.25 284 MET A CA 1
ATOM 2101 C C . MET A 1 284 ? -12.512 -11.360 4.603 1.00 90.25 284 MET A C 1
ATOM 2103 O O . MET A 1 284 ? -11.391 -11.596 4.162 1.00 90.25 284 MET A O 1
ATOM 2107 N N . ALA A 1 285 ? -13.112 -12.168 5.483 1.00 90.25 285 ALA A N 1
ATOM 2108 C CA . ALA A 1 285 ? -12.493 -13.402 5.967 1.00 90.25 285 ALA A CA 1
ATOM 2109 C C . ALA A 1 285 ? -12.120 -14.349 4.811 1.00 90.25 285 ALA A C 1
ATOM 2111 O O . ALA A 1 285 ? -10.977 -14.791 4.719 1.00 90.25 285 ALA A O 1
ATOM 2112 N N . ARG A 1 286 ? -13.051 -14.588 3.876 1.00 90.75 286 ARG A N 1
ATOM 2113 C CA . ARG A 1 286 ? -12.830 -15.437 2.693 1.00 90.75 286 ARG A CA 1
ATOM 2114 C C . ARG A 1 286 ? -11.711 -14.906 1.795 1.00 90.75 286 ARG A C 1
ATOM 2116 O O . ARG A 1 286 ? -10.853 -15.678 1.372 1.00 90.75 286 ARG A O 1
ATOM 2123 N N . ALA A 1 287 ? -11.683 -13.593 1.553 1.00 90.62 287 ALA A N 1
ATOM 2124 C CA . ALA A 1 287 ? -10.633 -12.950 0.766 1.00 90.62 287 ALA A CA 1
ATOM 2125 C C . ALA A 1 287 ? -9.240 -13.128 1.397 1.00 90.62 287 ALA A C 1
ATOM 2127 O O . ALA A 1 287 ? -8.289 -13.485 0.702 1.00 90.62 287 ALA A O 1
ATOM 2128 N N . LEU A 1 288 ? -9.131 -12.931 2.717 1.00 89.31 288 LEU A N 1
ATOM 2129 C CA . LEU A 1 288 ? -7.883 -13.089 3.471 1.00 89.31 288 LEU A CA 1
ATOM 2130 C C . LEU A 1 288 ? -7.436 -14.558 3.581 1.00 89.31 288 LEU A C 1
ATOM 2132 O O . LEU A 1 288 ? -6.238 -14.823 3.574 1.00 89.31 288 LEU A O 1
ATOM 2136 N N . SER A 1 289 ? -8.374 -15.510 3.629 1.00 86.75 289 SER A N 1
ATOM 2137 C CA . SER A 1 289 ? -8.101 -16.959 3.634 1.00 86.75 289 SER A CA 1
ATOM 2138 C C . SER A 1 289 ? -7.754 -17.533 2.251 1.00 86.75 289 SER A C 1
ATOM 2140 O O . SER A 1 289 ? -7.643 -18.748 2.106 1.00 86.75 289 SER A O 1
ATOM 2142 N N . ALA A 1 290 ? -7.590 -16.680 1.231 1.00 80.50 290 ALA A N 1
ATOM 2143 C CA . ALA A 1 290 ? -7.360 -17.056 -0.167 1.00 80.50 290 ALA A CA 1
ATOM 2144 C C . ALA A 1 290 ? -8.456 -17.955 -0.784 1.00 80.50 290 ALA A C 1
ATOM 2146 O O . ALA A 1 290 ? -8.225 -18.615 -1.801 1.00 80.50 290 ALA A O 1
ATOM 2147 N N . GLU A 1 291 ? -9.671 -17.948 -0.225 1.00 83.56 291 GLU A N 1
ATOM 2148 C CA . GLU A 1 291 ? -10.811 -18.617 -0.848 1.00 83.56 291 GLU A CA 1
ATOM 2149 C C . GLU A 1 291 ? -11.204 -17.935 -2.176 1.00 83.56 291 GLU A C 1
ATOM 2151 O O . GLU A 1 291 ? -10.958 -16.740 -2.377 1.00 83.56 291 GLU A O 1
ATOM 2156 N N . PRO A 1 292 ? -11.883 -18.647 -3.096 1.00 85.81 292 PRO A N 1
ATOM 2157 C CA . PRO A 1 292 ? -12.451 -18.034 -4.294 1.00 85.81 292 PRO A CA 1
ATOM 2158 C C . PRO A 1 292 ? -13.525 -16.974 -3.962 1.00 85.81 292 PRO A C 1
ATOM 2160 O O . PRO A 1 292 ? -14.688 -17.295 -3.704 1.00 85.81 292 PRO A O 1
ATOM 2163 N N . SER A 1 293 ? -13.148 -15.693 -4.003 1.00 89.12 293 SER A N 1
ATOM 2164 C CA . SER A 1 293 ? -14.052 -14.533 -3.952 1.00 89.12 293 SER A CA 1
ATOM 2165 C C . SER A 1 293 ? -13.580 -13.419 -4.905 1.00 89.12 293 SER A C 1
ATOM 2167 O O . SER A 1 293 ? -12.411 -13.435 -5.311 1.00 89.12 293 SER A O 1
ATOM 2169 N N . PRO A 1 294 ? -14.441 -12.446 -5.271 1.00 86.12 294 PRO A N 1
ATOM 2170 C CA . PRO A 1 294 ? -14.042 -11.280 -6.069 1.00 86.12 294 PRO A CA 1
ATOM 2171 C C . PRO A 1 294 ? -12.916 -10.463 -5.418 1.00 86.12 294 PRO A C 1
ATOM 2173 O O . PRO A 1 294 ? -11.978 -10.027 -6.080 1.00 86.12 294 PRO A O 1
ATOM 2176 N N . GLU A 1 295 ? -12.958 -10.301 -4.099 1.00 85.94 295 GLU A N 1
ATOM 2177 C CA . GLU A 1 295 ? -11.985 -9.522 -3.333 1.00 85.94 295 GLU A CA 1
ATOM 2178 C C . GLU A 1 295 ? -10.668 -10.294 -3.160 1.00 85.94 295 GLU A C 1
ATOM 2180 O O . GLU A 1 295 ? -9.589 -9.716 -3.286 1.00 85.94 295 GLU A O 1
ATOM 2185 N N . GLY A 1 296 ? -10.737 -11.619 -2.978 1.00 88.00 296 GLY A N 1
ATOM 2186 C CA . GLY A 1 296 ? -9.570 -12.502 -3.043 1.00 88.00 296 GLY A CA 1
ATOM 2187 C C . GLY A 1 296 ? -8.939 -12.533 -4.441 1.00 88.00 296 GLY A C 1
ATOM 2188 O O . GLY A 1 296 ? -7.720 -12.647 -4.578 1.00 88.00 296 GLY A O 1
ATOM 2189 N N . ALA A 1 297 ? -9.741 -12.362 -5.497 1.00 88.38 297 ALA A N 1
ATOM 2190 C CA . ALA A 1 297 ? -9.228 -12.166 -6.847 1.00 88.38 297 ALA A CA 1
ATOM 2191 C C . ALA A 1 297 ? -8.474 -10.835 -6.975 1.00 88.38 297 ALA A C 1
ATOM 2193 O O . ALA A 1 297 ? -7.414 -10.814 -7.595 1.00 88.38 297 ALA A O 1
ATOM 2194 N N . MET A 1 298 ? -8.947 -9.772 -6.326 1.00 89.12 298 MET A N 1
ATOM 2195 C CA . MET A 1 298 ? -8.261 -8.481 -6.302 1.00 89.12 298 MET A CA 1
ATOM 2196 C C . MET A 1 298 ? -6.944 -8.508 -5.502 1.00 89.12 298 MET A C 1
ATOM 2198 O O . MET A 1 298 ? -5.963 -7.891 -5.910 1.00 89.12 298 MET A O 1
ATOM 2202 N N . LEU A 1 299 ? -6.876 -9.283 -4.412 1.00 88.81 299 LEU A N 1
ATOM 2203 C CA . LEU A 1 299 ? -5.623 -9.519 -3.679 1.00 88.81 299 LEU A CA 1
ATOM 2204 C C . LEU A 1 299 ? -4.574 -10.239 -4.533 1.00 88.81 299 LEU A C 1
ATOM 2206 O O . LEU A 1 299 ? -3.404 -9.860 -4.522 1.00 88.81 299 LEU A O 1
ATOM 2210 N N . ARG A 1 300 ? -4.988 -11.246 -5.310 1.00 87.38 300 ARG A N 1
ATOM 2211 C CA . ARG A 1 300 ? -4.105 -11.921 -6.274 1.00 87.38 300 ARG A CA 1
ATOM 2212 C C . ARG A 1 300 ? -3.644 -10.988 -7.396 1.00 87.38 300 ARG A C 1
ATOM 2214 O O . ARG A 1 300 ? -2.490 -11.091 -7.792 1.00 87.38 300 ARG A O 1
ATOM 2221 N N . LEU A 1 301 ? -4.489 -10.063 -7.861 1.00 88.25 301 LEU A N 1
ATOM 2222 C CA . LEU A 1 301 ? -4.078 -9.026 -8.814 1.00 88.25 301 LEU A CA 1
ATOM 2223 C C . LEU A 1 301 ? -3.001 -8.110 -8.209 1.00 88.25 301 LEU A C 1
ATOM 2225 O O . LEU A 1 301 ? -1.957 -7.909 -8.820 1.00 88.25 301 LEU A O 1
ATOM 2229 N N . ALA A 1 302 ? -3.198 -7.629 -6.978 1.00 86.44 302 ALA A N 1
ATOM 2230 C CA . ALA A 1 302 ? -2.191 -6.823 -6.284 1.00 86.44 302 ALA A CA 1
ATOM 2231 C C . ALA A 1 302 ? -0.862 -7.584 -6.111 1.00 86.44 302 ALA A C 1
ATOM 2233 O O . ALA A 1 302 ? 0.210 -7.028 -6.340 1.00 86.44 302 ALA A O 1
ATOM 2234 N N . HIS A 1 303 ? -0.928 -8.878 -5.784 1.00 81.69 303 HIS A N 1
ATOM 2235 C CA . HIS A 1 303 ? 0.248 -9.740 -5.696 1.00 81.69 303 HIS A CA 1
ATOM 2236 C C . HIS A 1 303 ? 0.923 -9.990 -7.058 1.00 81.69 303 HIS A C 1
ATOM 2238 O O . HIS A 1 303 ? 2.148 -10.079 -7.127 1.00 81.69 303 HIS A O 1
ATOM 2244 N N . ALA A 1 304 ? 0.158 -10.061 -8.152 1.00 77.94 304 ALA A N 1
ATOM 2245 C CA . ALA A 1 304 ? 0.700 -10.142 -9.507 1.00 77.94 304 ALA A CA 1
ATOM 2246 C C . ALA A 1 304 ? 1.438 -8.851 -9.907 1.00 77.94 304 ALA A C 1
ATOM 2248 O O . ALA A 1 304 ? 2.475 -8.936 -10.558 1.00 77.94 304 ALA A O 1
ATOM 2249 N N . CYS A 1 305 ? 0.979 -7.676 -9.457 1.00 79.38 305 CYS A N 1
ATOM 2250 C CA . CYS A 1 305 ? 1.729 -6.423 -9.598 1.00 79.38 305 CYS A CA 1
ATOM 2251 C C . CYS A 1 305 ? 3.018 -6.422 -8.751 1.00 79.38 305 CYS A C 1
ATOM 2253 O O . CYS A 1 305 ? 4.077 -6.044 -9.240 1.00 79.38 305 CYS A O 1
ATOM 2255 N N . GLU A 1 306 ? 2.961 -6.885 -7.495 1.00 75.62 306 GLU A N 1
ATOM 2256 C CA . GLU A 1 306 ? 4.136 -6.983 -6.607 1.00 75.62 306 GLU A CA 1
ATOM 2257 C C . GLU A 1 306 ? 5.222 -7.924 -7.149 1.00 75.62 306 GLU A C 1
ATOM 2259 O O . GLU A 1 306 ? 6.407 -7.597 -7.114 1.00 75.62 306 GLU A O 1
ATOM 2264 N N . THR A 1 307 ? 4.812 -9.097 -7.639 1.00 67.31 307 THR A N 1
ATOM 2265 C CA . THR A 1 307 ? 5.706 -10.147 -8.160 1.00 67.31 307 THR A CA 1
ATOM 2266 C C . THR A 1 307 ? 6.029 -10.000 -9.640 1.00 67.31 307 THR A C 1
ATOM 2268 O O . THR A 1 307 ? 6.877 -10.735 -10.141 1.00 67.31 307 THR A O 1
ATOM 2271 N N . ASN A 1 308 ? 5.389 -9.049 -10.327 1.00 65.56 308 ASN A N 1
ATOM 2272 C CA . ASN A 1 308 ? 5.507 -8.833 -11.765 1.00 65.56 308 ASN A CA 1
ATOM 2273 C C . ASN A 1 308 ? 5.184 -10.103 -12.582 1.00 65.56 308 ASN A C 1
ATOM 2275 O O . ASN A 1 308 ? 5.959 -10.559 -13.420 1.00 65.56 308 ASN A O 1
ATOM 2279 N N . ASN A 1 309 ? 4.030 -10.704 -12.292 1.00 67.81 309 ASN A N 1
ATOM 2280 C CA . ASN A 1 309 ? 3.538 -11.899 -12.971 1.00 67.81 309 ASN A CA 1
ATOM 2281 C C . ASN A 1 309 ? 2.659 -11.500 -14.167 1.00 67.81 309 ASN A C 1
ATOM 2283 O O . ASN A 1 309 ? 1.450 -11.303 -14.018 1.00 67.81 309 ASN A O 1
ATOM 2287 N N . ALA A 1 310 ? 3.270 -11.358 -15.342 1.00 68.94 310 ALA A N 1
ATOM 2288 C CA . ALA A 1 310 ? 2.594 -10.848 -16.529 1.00 68.94 310 ALA A CA 1
ATOM 2289 C C . ALA A 1 310 ? 1.467 -11.750 -17.059 1.00 68.94 310 ALA A C 1
ATOM 2291 O O . ALA A 1 310 ? 0.415 -11.237 -17.453 1.00 68.94 310 ALA A O 1
ATOM 2292 N N . ASP A 1 311 ? 1.627 -13.076 -16.982 1.00 74.25 311 ASP A N 1
ATOM 2293 C CA . ASP A 1 311 ? 0.569 -14.043 -17.307 1.00 74.25 311 ASP A CA 1
ATOM 2294 C C . ASP A 1 311 ? -0.687 -13.772 -16.468 1.00 74.25 311 ASP A C 1
ATOM 2296 O O . ASP A 1 311 ? -1.795 -13.624 -16.992 1.00 74.25 311 ASP A O 1
ATOM 2300 N N . ALA A 1 312 ? -0.516 -13.650 -15.147 1.00 78.44 312 ALA A N 1
ATOM 2301 C CA . ALA A 1 312 ? -1.614 -13.359 -14.237 1.00 78.44 312 ALA A CA 1
ATOM 2302 C C . ALA A 1 312 ? -2.232 -11.986 -14.534 1.00 78.44 312 ALA A C 1
ATOM 2304 O O . ALA A 1 312 ? -3.455 -11.886 -14.634 1.00 78.44 312 ALA A O 1
ATOM 2305 N N . LEU A 1 313 ? -1.415 -10.944 -14.718 1.00 80.06 313 LEU A N 1
ATOM 2306 C CA . LEU A 1 313 ? -1.890 -9.596 -15.049 1.00 80.06 313 LEU A CA 1
ATOM 2307 C C . LEU A 1 313 ? -2.729 -9.572 -16.338 1.00 80.06 313 LEU A C 1
ATOM 2309 O O . LEU A 1 313 ? -3.793 -8.953 -16.361 1.00 80.06 313 LEU A O 1
ATOM 2313 N N . THR A 1 314 ? -2.306 -10.300 -17.371 1.00 78.06 314 THR A N 1
ATOM 2314 C CA . THR A 1 314 ? -3.019 -10.418 -18.652 1.00 78.06 314 THR A CA 1
ATOM 2315 C C . THR A 1 314 ? -4.349 -11.156 -18.497 1.00 78.06 314 THR A C 1
ATOM 2317 O O . THR A 1 314 ? -5.379 -10.701 -19.000 1.00 78.06 314 THR A O 1
ATOM 2320 N N . VAL A 1 315 ? -4.373 -12.258 -17.738 1.00 85.38 315 VAL A N 1
ATOM 2321 C CA . VAL A 1 315 ? -5.617 -12.969 -17.395 1.00 85.38 315 VAL A CA 1
ATOM 2322 C C . VAL A 1 315 ? -6.584 -12.053 -16.636 1.00 85.38 315 VAL A C 1
ATOM 2324 O O . VAL A 1 315 ? -7.778 -12.047 -16.934 1.00 85.38 315 VAL A O 1
ATOM 2327 N N . TYR A 1 316 ? -6.086 -11.239 -15.700 1.00 83.94 316 TYR A N 1
ATOM 2328 C CA . TYR A 1 316 ? -6.902 -10.282 -14.950 1.00 83.94 316 TYR A CA 1
ATOM 2329 C C . TYR A 1 316 ? -7.452 -9.141 -15.807 1.00 83.94 316 TYR A C 1
ATOM 2331 O O . TYR A 1 316 ? -8.636 -8.824 -15.680 1.00 83.94 316 TYR A O 1
ATOM 2339 N N . ALA A 1 317 ? -6.636 -8.553 -16.684 1.00 83.69 317 ALA A N 1
ATOM 2340 C CA . ALA A 1 317 ? -7.066 -7.504 -17.606 1.00 83.69 317 ALA A CA 1
ATOM 2341 C C . ALA A 1 317 ? -8.231 -7.994 -18.484 1.00 83.69 317 ALA A C 1
ATOM 2343 O O . ALA A 1 317 ? -9.308 -7.398 -18.486 1.00 83.69 317 ALA A O 1
ATOM 2344 N N . ASN A 1 318 ? -8.063 -9.163 -19.113 1.00 85.50 318 ASN A N 1
ATOM 2345 C CA . ASN A 1 318 ? -9.090 -9.794 -19.947 1.00 85.50 318 ASN A CA 1
ATOM 2346 C C . ASN A 1 318 ? -10.365 -10.162 -19.165 1.00 85.50 318 ASN A C 1
ATOM 2348 O O . ASN A 1 318 ? -11.467 -10.053 -19.695 1.00 85.50 318 ASN A O 1
ATOM 2352 N N . ALA A 1 319 ? -10.238 -10.602 -17.909 1.00 86.38 319 ALA A N 1
ATOM 2353 C CA . ALA A 1 319 ? -11.382 -10.994 -17.081 1.00 86.38 319 ALA A CA 1
ATOM 2354 C C . ALA A 1 319 ? -12.167 -9.810 -16.485 1.00 86.38 319 ALA A C 1
ATOM 2356 O O . ALA A 1 319 ? -13.292 -10.003 -16.024 1.00 86.38 319 ALA A O 1
ATOM 2357 N N . THR A 1 320 ? -11.577 -8.610 -16.447 1.00 82.94 320 THR A N 1
ATOM 2358 C CA . THR A 1 320 ? -12.178 -7.413 -15.826 1.00 82.94 320 THR A CA 1
ATOM 2359 C C . THR A 1 320 ? -12.538 -6.307 -16.818 1.00 82.94 320 THR A C 1
ATOM 2361 O O . THR A 1 320 ? -13.176 -5.343 -16.407 1.00 82.94 320 THR A O 1
ATOM 2364 N N . ASP A 1 321 ? -12.154 -6.447 -18.092 1.00 86.75 321 ASP A N 1
ATOM 2365 C CA . ASP A 1 321 ? -12.230 -5.402 -19.130 1.00 86.75 321 ASP A CA 1
ATOM 2366 C C . ASP A 1 321 ? -11.476 -4.109 -18.740 1.00 86.75 321 ASP A C 1
ATOM 2368 O O . ASP A 1 321 ? -11.774 -3.011 -19.207 1.00 86.75 321 ASP A O 1
ATOM 2372 N N . ILE A 1 322 ? -10.472 -4.235 -17.860 1.00 85.94 322 ILE A N 1
ATOM 2373 C CA . ILE A 1 322 ? -9.592 -3.135 -17.455 1.00 85.94 322 ILE A CA 1
ATOM 2374 C C . ILE A 1 322 ? -8.261 -3.287 -18.202 1.00 85.94 322 ILE A C 1
ATOM 2376 O O . ILE A 1 322 ? -7.545 -4.265 -17.969 1.00 85.94 322 ILE A O 1
ATOM 2380 N N . PRO A 1 323 ? -7.874 -2.330 -19.067 1.00 83.38 323 PRO A N 1
ATOM 2381 C CA . PRO A 1 323 ? -6.610 -2.396 -19.790 1.00 83.38 323 PRO A CA 1
ATOM 2382 C C . PRO A 1 323 ? -5.399 -2.485 -18.855 1.00 83.38 323 PRO A C 1
ATOM 2384 O O . PRO A 1 323 ? -5.321 -1.771 -17.851 1.00 83.38 323 PRO A O 1
ATOM 2387 N N . LEU A 1 324 ? -4.406 -3.296 -19.229 1.00 79.19 324 LEU A N 1
ATOM 2388 C CA . LEU A 1 324 ? -3.221 -3.548 -18.402 1.00 79.19 324 LEU A CA 1
ATOM 2389 C C . LEU A 1 324 ? -2.456 -2.261 -18.034 1.00 79.19 324 LEU A C 1
ATOM 2391 O O . LEU A 1 324 ? -2.026 -2.115 -16.893 1.00 79.19 324 LEU A O 1
ATOM 2395 N N . HIS A 1 325 ? -2.381 -1.268 -18.928 1.00 75.44 325 HIS A N 1
ATOM 2396 C CA . HIS A 1 325 ? -1.784 0.033 -18.593 1.00 75.44 325 HIS A CA 1
ATOM 2397 C C . HIS A 1 325 ? -2.483 0.715 -17.399 1.00 75.44 325 HIS A C 1
ATOM 2399 O O . HIS A 1 325 ? -1.804 1.240 -16.519 1.00 75.44 325 HIS A O 1
ATOM 2405 N N . GLN A 1 326 ? -3.817 0.643 -17.296 1.00 81.88 326 GLN A N 1
ATOM 2406 C CA . GLN A 1 326 ? -4.565 1.241 -16.181 1.00 81.88 326 GLN A CA 1
ATOM 2407 C C . GLN A 1 326 ? -4.322 0.499 -14.868 1.00 81.88 326 GLN A C 1
ATOM 2409 O O . GLN A 1 326 ? -4.230 1.140 -13.822 1.00 81.88 326 GLN A O 1
ATOM 2414 N N . ILE A 1 327 ? -4.176 -0.830 -14.915 1.00 84.62 327 ILE A N 1
ATOM 2415 C CA . ILE A 1 327 ? -3.788 -1.648 -13.758 1.00 84.62 327 ILE A CA 1
ATOM 2416 C C . ILE A 1 327 ? -2.415 -1.197 -13.245 1.00 84.62 327 ILE A C 1
ATOM 2418 O O . ILE A 1 327 ? -2.271 -0.877 -12.064 1.00 84.62 327 ILE A O 1
ATOM 2422 N N . SER A 1 328 ? -1.428 -1.096 -14.134 1.00 79.19 328 SER A N 1
ATOM 2423 C CA . SER A 1 328 ? -0.054 -0.756 -13.763 1.00 79.19 328 SER A CA 1
ATOM 2424 C C . SER A 1 328 ? 0.089 0.698 -13.283 1.00 79.19 328 SER A C 1
ATOM 2426 O O . SER A 1 328 ? 0.722 0.937 -12.254 1.00 79.19 328 SER A O 1
ATOM 2428 N N . VAL A 1 329 ? -0.573 1.664 -13.936 1.00 79.62 329 VAL A N 1
ATOM 2429 C CA . VAL A 1 329 ? -0.675 3.064 -13.466 1.00 79.62 329 VAL A CA 1
ATOM 2430 C C . VAL A 1 329 ? -1.387 3.135 -12.108 1.00 79.62 329 VAL A C 1
ATOM 2432 O O . VAL A 1 329 ? -0.957 3.855 -11.207 1.00 79.62 329 VAL A O 1
ATOM 2435 N N . ALA A 1 330 ? -2.473 2.379 -11.910 1.00 86.62 330 ALA A N 1
ATOM 2436 C CA . ALA A 1 330 ? -3.185 2.346 -10.634 1.00 86.62 330 ALA A CA 1
ATOM 2437 C C . ALA A 1 330 ? -2.333 1.789 -9.491 1.00 86.62 330 ALA A C 1
ATOM 2439 O O . ALA A 1 330 ? -2.411 2.311 -8.376 1.00 86.62 330 ALA A O 1
ATOM 2440 N N . TYR A 1 331 ? -1.525 0.765 -9.764 1.00 86.94 331 TYR A N 1
ATOM 2441 C CA . TYR A 1 331 ? -0.623 0.178 -8.784 1.00 86.94 331 TYR A CA 1
ATOM 2442 C C . TYR A 1 331 ? 0.545 1.116 -8.444 1.00 86.94 331 TYR A C 1
ATOM 2444 O O . TYR A 1 331 ? 0.824 1.331 -7.265 1.00 86.94 331 TYR A O 1
ATOM 2452 N N . LEU A 1 332 ? 1.180 1.743 -9.442 1.00 80.19 332 LEU A N 1
ATOM 2453 C CA . LEU A 1 332 ? 2.287 2.672 -9.194 1.00 80.19 332 LEU A CA 1
ATOM 2454 C C . LEU A 1 332 ? 1.851 3.938 -8.448 1.00 80.19 332 LEU A C 1
ATOM 2456 O O . LEU A 1 332 ? 2.522 4.316 -7.490 1.00 80.19 332 LEU A O 1
ATOM 2460 N N . ASP A 1 333 ? 0.709 4.543 -8.784 1.00 83.88 333 ASP A N 1
ATOM 2461 C CA . ASP A 1 333 ? 0.163 5.676 -8.016 1.00 83.88 333 ASP A CA 1
ATOM 2462 C C . ASP A 1 333 ? -0.063 5.314 -6.540 1.00 83.88 333 ASP A C 1
ATOM 2464 O O . ASP A 1 333 ? 0.289 6.072 -5.632 1.00 83.88 333 ASP A O 1
ATOM 2468 N N . ALA A 1 334 ? -0.650 4.138 -6.294 1.00 89.19 334 ALA A N 1
ATOM 2469 C CA . ALA A 1 334 ? -0.899 3.629 -4.952 1.00 89.19 334 ALA A CA 1
ATOM 2470 C C . ALA A 1 334 ? 0.406 3.414 -4.171 1.00 89.19 334 ALA A C 1
ATOM 2472 O O . ALA A 1 334 ? 0.486 3.762 -2.993 1.00 89.19 334 ALA A O 1
ATOM 2473 N N . LEU A 1 335 ? 1.429 2.889 -4.842 1.00 84.44 335 LEU A N 1
ATOM 2474 C CA . LEU A 1 335 ? 2.746 2.588 -4.291 1.00 84.44 335 LEU A CA 1
ATOM 2475 C C . LEU A 1 335 ? 3.555 3.858 -3.972 1.00 84.44 335 LEU A C 1
ATOM 2477 O O . LEU A 1 335 ? 4.146 3.951 -2.898 1.00 84.44 335 LEU A O 1
ATOM 2481 N N . ILE A 1 336 ? 3.509 4.872 -4.843 1.00 80.12 336 ILE A N 1
ATOM 2482 C CA . ILE A 1 336 ? 4.122 6.195 -4.624 1.00 80.12 336 ILE A CA 1
ATOM 2483 C C . ILE A 1 336 ? 3.459 6.915 -3.441 1.00 80.12 336 ILE A C 1
ATOM 2485 O O . ILE A 1 336 ? 4.138 7.472 -2.575 1.00 80.12 336 ILE A O 1
ATOM 2489 N N . ALA A 1 337 ? 2.126 6.879 -3.367 1.00 85.44 337 ALA A N 1
ATOM 2490 C CA . ALA A 1 337 ? 1.389 7.449 -2.243 1.00 85.44 337 ALA A CA 1
ATOM 2491 C C . ALA A 1 337 ? 1.650 6.687 -0.929 1.00 85.44 337 ALA A C 1
ATOM 2493 O O . ALA A 1 337 ? 1.687 7.296 0.144 1.00 85.44 337 ALA A O 1
ATOM 2494 N N . ALA A 1 338 ? 1.857 5.368 -0.998 1.00 88.19 338 ALA A N 1
ATOM 2495 C CA . ALA A 1 338 ? 2.167 4.538 0.159 1.00 88.19 338 ALA A CA 1
ATOM 2496 C C . ALA A 1 338 ? 3.602 4.727 0.669 1.00 88.19 338 ALA A C 1
ATOM 2498 O O . ALA A 1 338 ? 3.805 4.762 1.880 1.00 88.19 338 ALA A O 1
ATOM 2499 N N . SER A 1 339 ? 4.597 4.902 -0.207 1.00 81.81 339 SER A N 1
ATOM 2500 C CA . SER A 1 339 ? 6.002 5.041 0.204 1.00 81.81 339 SER A CA 1
ATOM 2501 C C . SER A 1 339 ? 6.282 6.292 1.041 1.00 81.81 339 SER A C 1
ATOM 2503 O O . SER A 1 339 ? 7.222 6.306 1.829 1.00 81.81 339 SER A O 1
ATOM 2505 N N . ALA A 1 340 ? 5.436 7.325 0.947 1.00 82.50 340 ALA A N 1
ATOM 2506 C CA . ALA A 1 340 ? 5.516 8.494 1.824 1.00 82.50 340 ALA A CA 1
ATOM 2507 C C . ALA A 1 340 ? 5.262 8.167 3.315 1.00 82.50 340 ALA A C 1
ATOM 2509 O O . ALA A 1 340 ? 5.537 8.999 4.181 1.00 82.50 340 ALA A O 1
ATOM 2510 N N . LEU A 1 341 ? 4.751 6.967 3.622 1.00 86.50 341 LEU A N 1
ATOM 2511 C CA . LEU A 1 341 ? 4.646 6.432 4.978 1.00 86.50 341 LEU A CA 1
ATOM 2512 C C . LEU A 1 341 ? 6.012 6.039 5.560 1.00 86.50 341 LEU A C 1
ATOM 2514 O O . LEU A 1 341 ? 6.225 6.246 6.750 1.00 86.50 341 LEU A O 1
ATOM 2518 N N . ASP A 1 342 ? 6.930 5.494 4.755 1.00 81.81 342 ASP A N 1
ATOM 2519 C CA . ASP A 1 342 ? 8.199 4.928 5.242 1.00 81.81 342 ASP A CA 1
ATOM 2520 C C . ASP A 1 342 ? 9.045 5.980 5.975 1.00 81.81 342 ASP A C 1
ATOM 2522 O O . ASP A 1 342 ? 9.443 5.783 7.123 1.00 81.81 342 ASP A O 1
ATOM 2526 N N . ALA A 1 343 ? 9.163 7.174 5.387 1.00 76.69 343 ALA A N 1
ATOM 2527 C CA . ALA A 1 343 ? 9.838 8.325 5.989 1.00 76.69 343 ALA A CA 1
ATOM 2528 C C . ALA A 1 343 ? 9.224 8.797 7.328 1.00 76.69 343 ALA A C 1
ATOM 2530 O O . ALA A 1 343 ? 9.892 9.494 8.089 1.00 76.69 343 ALA A O 1
ATOM 2531 N N . ALA A 1 344 ? 7.971 8.435 7.629 1.00 81.25 344 ALA A N 1
ATOM 2532 C CA . ALA A 1 344 ? 7.306 8.711 8.907 1.00 81.25 344 ALA A CA 1
ATOM 2533 C C . ALA A 1 344 ? 7.382 7.538 9.908 1.00 81.25 344 ALA A C 1
ATOM 2535 O O . ALA A 1 344 ? 6.957 7.673 11.063 1.00 81.25 344 ALA A O 1
ATOM 2536 N N . LEU A 1 345 ? 7.906 6.386 9.478 1.00 81.44 345 LEU A N 1
ATOM 2537 C CA . LEU A 1 345 ? 8.119 5.191 10.293 1.00 81.44 345 LEU A CA 1
ATOM 2538 C C . LEU A 1 345 ? 9.593 4.948 10.664 1.00 81.44 345 LEU A C 1
ATOM 2540 O O . LEU A 1 345 ? 9.847 4.149 11.567 1.00 81.44 345 LEU A O 1
ATOM 2544 N N . ILE A 1 346 ? 10.539 5.630 10.011 1.00 77.00 346 ILE A N 1
ATOM 2545 C CA . ILE A 1 346 ? 11.921 5.815 10.496 1.00 77.00 346 ILE A CA 1
ATOM 2546 C C . ILE A 1 346 ? 11.867 6.578 11.831 1.00 77.00 346 ILE A C 1
ATOM 2548 O O . ILE A 1 346 ? 12.329 6.032 12.855 1.00 77.00 346 ILE A O 1
#

Nearest PDB structures (foldseek):
  3i7a-assembly1_A  TM=5.719E-01  e=2.432E-03  Shewanella amazonensis SB2B
  3hc1-assembly1_A  TM=5.422E-01  e=5.676E-03  Geobacter sulfurreducens
  6dka-assembly4_F  TM=1.659E-01  e=1.774E+00  Saccharomyces cerevisiae YJM789

Secondary structure (DSSP, 8-state):
------EEPPPPEEESS---PPPEEEEE-HHHHHSTHHHH---TTEEEEE---SHHHHHHHHHHHHTT--EEEB--TT-HHHHHTGGG-SEEEEETTS---S-SSEEEEES--GGGGTTSPTT-EEEPPS------S---HHHHHHHHHHHHHHHHS-HHHHHHHHHHSGGGHHHHHHHHHSTTTT-SS--SSHHHHHHHH-HHHHHHHHHHHHHH-SS--HHHHHHHHHHHHHHHHHHHHHHHHS-HHHHHHHHHHHHHTTHHHHTT--HHHHHHHHT--HHHHHHHTT-S-HHHHHHHHHHHHHHT-HHHHHHHHHHHT--HHHHHHHHHHHHHHHHTTHHHH-

Radius of gyration: 21.17 Å; Cα contacts (8 Å, |Δi|>4): 535; chains: 1; bounding box: 55×40×58 Å

Mean predicted aligned error: 9.63 Å

pLDDT: mean 79.64, std 15.84, range [26.05, 97.38]

Foldseek 3Di:
DDDDWFFEAWFDWDAPPDDDDAATETETELVVLVDCLCVVPDDPSYEYEYACQDPVSVVSVLVVVVVVHHYEYEDDVVGCSCVVVQASHQHYEYELPDDDDPHPHAYEYEDDDDPSVVNDDRRHIYGDDDDDPPDDPDDPPVQLVLLLVLLLCLPDHALVVNLVSCVVVVLLKLLLQLLCQFLLLPQPDRDPTNSRSSVRSGRNSSSLSSNLCSQQTSQGDPVSLVLSLQLQLQLQLQLVVCVVQHDNVSSNVLSVLSNCLSVCVSSVHDLVVSCVSSVDDPQSSCLSNCHDDPSVLSVVLSVCNNRVVRVSLVVVCVVRVNDSSNSNSSSVVSSVSSSSSSSSSD